Protein AF-A0A1Y3AZ55-F1 (afdb_monomer)

pLDDT: mean 80.85, std 16.46, range [39.12, 98.25]

Secondary structure (DSSP, 8-state):
---TTGGGT--------------EEEEEEEEEEEE-HHHHHHHHHHHHHHHH---TT--EEEEEHHHHHHHHHHHHHHHHHHHS-TTS----HHHHHHHHHHHHHHHHHHHHHHHHHHTT-TTEEEE-TT--EES---------TT-----HHHHHHHHHHHHHHHHHHHH-----HHHHHHHHHHTT-----TTPEEEEEEEEEE---HHHHHHHHHTT--EE-HHHHHHHHHHHHHTTS---

InterPro domains:
  IPR002716 PIN domain [PF13638] (34-226)
  IPR029060 PIN-like domain superfamily [SSF88723] (30-230)
  IPR052626 SWT1 Transcriptional Regulator [PTHR16161] (31-232)

Solvent-accessible surface area (backbone atoms only — not comparable to full-atom values): 14357 Å² total; per-residue (Å²): 134,86,65,84,74,62,78,81,75,64,87,67,89,78,85,82,79,85,77,83,68,60,54,75,42,78,45,75,56,69,42,38,42,34,49,44,54,66,47,50,72,76,38,43,72,69,55,49,52,50,43,72,47,86,52,97,83,56,44,24,43,27,40,34,50,66,41,56,51,51,32,51,50,39,24,54,54,22,54,54,61,71,69,55,64,89,86,79,64,95,65,58,66,69,58,54,52,50,41,43,54,47,8,55,52,27,46,54,49,49,54,54,49,52,54,45,36,75,67,64,44,88,23,48,34,25,29,34,51,79,26,50,78,34,75,58,77,88,72,88,74,80,86,65,80,91,54,78,88,61,54,74,65,50,41,50,48,35,19,52,53,34,32,57,52,48,52,60,69,70,62,69,65,70,77,45,67,65,58,52,53,48,55,38,49,75,72,65,59,79,86,83,53,99,59,49,43,78,42,79,36,40,53,32,41,32,45,82,53,66,66,60,47,53,52,33,54,76,67,78,40,48,70,39,40,56,73,59,47,51,56,55,56,53,49,63,59,59,78,66,58,74,88,126

Radius of gyration: 23.55 Å; Cα contacts (8 Å, |Δi|>4): 299; chains: 1; bounding box: 68×57×66 Å

Nearest PDB structures (foldseek):
  2dok-assembly3_A  TM=8.459E-01  e=1.381E-13  Homo sapiens
  2hwx-assembly1_A  TM=8.385E-01  e=2.520E-13  Homo sapiens
  2dok-assembly3_B-2  TM=8.745E-01  e=8.397E-13  Homo sapiens
  2hww-assembly2_B  TM=8.661E-01  e=1.628E-12  Homo sapiens
  2hww-assembly1_A  TM=8.361E-01  e=1.359E-12  Homo sapiens

Sequence (244 aa):
MFCQQDRKHGRYFRMTEHIHEPKRRFIIIPRYVIFDTNCFINDLSSIMKYVHSKQPSSFIVTVPLIVVQELQSMMARGERLNNITSEDIKIDEQQELKHKQLAKKSSEILDFLHKAFDSNMSNIRAITSKGSLLDRIDYKEESYNNLDPTNNDDLILYGCINLVEKDRHTNNEQIDDKWMHTLLKDAGEQHLTNQDEFIYRDVILITDDMNLRIKSLGYDVPVKKFKQFRKWANTLEHHRQPST

Organism: Euroglyphus maynei (NCBI:txid6958)

Mean predicted aligned error: 10.19 Å

Structure (mmCIF, N/CA/C/O backbone):
data_AF-A0A1Y3AZ55-F1
#
_entry.id   AF-A0A1Y3AZ55-F1
#
loop_
_atom_site.group_PDB
_atom_site.id
_atom_site.type_symbol
_atom_site.label_atom_id
_atom_site.label_alt_id
_atom_site.label_comp_id
_atom_site.label_asym_id
_atom_site.label_entity_id
_atom_site.label_seq_id
_atom_site.pdbx_PDB_ins_code
_atom_site.Cartn_x
_atom_site.Cartn_y
_atom_site.Cartn_z
_atom_site.occupancy
_atom_site.B_iso_or_equiv
_atom_site.auth_seq_id
_atom_site.auth_comp_id
_atom_site.auth_asym_id
_atom_site.auth_atom_id
_atom_site.pdbx_PDB_model_num
ATOM 1 N N . MET A 1 1 ? 31.288 37.198 -10.016 1.00 40.22 1 MET A N 1
ATOM 2 C CA . MET A 1 1 ? 31.395 37.648 -11.420 1.00 40.22 1 MET A CA 1
ATOM 3 C C . MET A 1 1 ? 32.767 37.190 -11.908 1.00 40.22 1 MET A C 1
ATOM 5 O O . MET A 1 1 ? 33.757 37.796 -11.531 1.00 40.22 1 MET A O 1
ATOM 9 N N . PHE A 1 2 ? 32.860 36.031 -12.570 1.00 43.84 2 PHE A N 1
ATOM 10 C CA . PHE A 1 2 ? 34.158 35.474 -12.984 1.00 43.84 2 PHE A CA 1
ATOM 11 C C . PHE A 1 2 ? 34.692 36.252 -14.194 1.00 43.84 2 PHE A C 1
ATOM 13 O O . PHE A 1 2 ? 34.003 36.367 -15.209 1.00 43.84 2 PHE A O 1
ATOM 20 N N . CYS A 1 3 ? 35.888 36.828 -14.049 1.00 46.09 3 CYS A N 1
ATOM 21 C CA . CYS A 1 3 ? 36.531 37.681 -15.043 1.00 46.09 3 CYS A CA 1
ATOM 22 C C . CYS A 1 3 ? 36.881 36.874 -16.305 1.00 46.09 3 CYS A C 1
ATOM 24 O O . CYS A 1 3 ? 37.411 35.767 -16.231 1.00 46.09 3 CYS A O 1
ATOM 26 N N . GLN A 1 4 ? 36.600 37.430 -17.486 1.00 53.34 4 GLN A N 1
ATOM 27 C CA . GLN A 1 4 ? 36.837 36.782 -18.785 1.00 53.34 4 GLN A CA 1
ATOM 28 C C . GLN A 1 4 ? 38.322 36.467 -19.073 1.00 53.34 4 GLN A C 1
ATOM 30 O O . GLN A 1 4 ? 38.610 35.740 -20.025 1.00 53.34 4 GLN A O 1
ATOM 35 N N . GLN A 1 5 ? 39.259 36.975 -18.266 1.00 45.84 5 GLN A N 1
ATOM 36 C CA . GLN A 1 5 ? 40.701 36.787 -18.457 1.00 45.84 5 GLN A CA 1
ATOM 37 C C . GLN A 1 5 ? 41.241 35.436 -17.956 1.00 45.84 5 GLN A C 1
ATOM 39 O O . GLN A 1 5 ? 42.233 34.963 -18.511 1.00 45.84 5 GLN A O 1
ATOM 44 N N . ASP A 1 6 ? 40.562 34.746 -17.032 1.00 49.66 6 ASP A N 1
ATOM 45 C CA . ASP A 1 6 ? 41.056 33.464 -16.490 1.00 49.66 6 ASP A CA 1
ATOM 46 C C . ASP A 1 6 ? 40.907 32.282 -17.464 1.00 49.66 6 ASP A C 1
ATOM 48 O O . ASP A 1 6 ? 41.553 31.247 -17.312 1.00 49.66 6 ASP A O 1
ATOM 52 N N . ARG A 1 7 ? 40.108 32.433 -18.530 1.00 53.25 7 ARG A N 1
ATOM 53 C CA . ARG A 1 7 ? 39.811 31.348 -19.484 1.00 53.25 7 ARG A CA 1
ATOM 54 C C . ARG A 1 7 ? 40.981 30.952 -20.390 1.00 53.25 7 ARG A C 1
ATOM 56 O O . ARG A 1 7 ? 40.913 29.891 -21.003 1.00 53.25 7 ARG A O 1
ATOM 63 N N . LYS A 1 8 ? 42.013 31.793 -20.540 1.00 51.34 8 LYS A N 1
ATOM 64 C CA . LYS A 1 8 ? 43.036 31.601 -21.590 1.00 51.34 8 LYS A CA 1
ATOM 65 C C . LYS A 1 8 ? 44.288 30.826 -21.162 1.00 51.34 8 LYS A C 1
ATOM 67 O O . LYS A 1 8 ? 44.992 30.353 -22.044 1.00 51.34 8 LYS A O 1
ATOM 72 N N . HIS A 1 9 ? 44.557 30.653 -19.864 1.00 52.59 9 HIS A N 1
ATOM 73 C CA . HIS A 1 9 ? 45.811 30.023 -19.400 1.00 52.59 9 HIS A CA 1
ATOM 74 C C . HIS A 1 9 ? 45.652 29.009 -18.254 1.00 52.59 9 HIS A C 1
ATOM 76 O O . HIS A 1 9 ? 46.643 28.454 -17.781 1.00 52.59 9 HIS A O 1
ATOM 82 N N . GLY A 1 10 ? 44.426 28.715 -17.816 1.00 47.09 10 GLY A N 1
ATOM 83 C CA . GLY A 1 10 ? 44.192 27.678 -16.815 1.00 47.09 10 GLY A CA 1
ATOM 84 C C . GLY A 1 10 ? 44.380 26.281 -17.405 1.00 47.09 10 GLY A C 1
ATOM 85 O O . GLY A 1 10 ? 43.578 25.837 -18.225 1.00 47.09 10 GLY A O 1
ATOM 86 N N . ARG A 1 11 ? 45.409 25.549 -16.959 1.00 56.47 11 ARG A N 1
ATOM 87 C CA . ARG A 1 11 ? 45.394 24.079 -16.998 1.00 56.47 11 ARG A CA 1
ATOM 88 C C . ARG A 1 11 ? 44.276 23.610 -16.070 1.00 56.47 11 ARG A C 1
ATOM 90 O O . ARG A 1 11 ? 44.500 23.361 -14.890 1.00 56.47 11 ARG A O 1
ATOM 97 N N . TYR A 1 12 ? 43.058 23.546 -16.587 1.00 61.88 12 TYR A N 1
ATOM 98 C CA . TYR A 1 12 ? 41.960 22.908 -15.881 1.00 61.88 12 TYR A CA 1
ATOM 99 C C . TYR A 1 12 ? 42.113 21.396 -16.013 1.00 61.88 12 TYR A C 1
ATOM 101 O O . TYR A 1 12 ? 42.322 20.879 -17.113 1.00 61.88 12 TYR A O 1
ATOM 109 N N . PHE A 1 13 ? 41.969 20.682 -14.901 1.00 57.59 13 PHE A N 1
ATOM 110 C CA . PHE A 1 13 ? 41.723 19.249 -14.940 1.00 57.59 13 PHE A CA 1
ATOM 111 C C . PHE A 1 13 ? 40.312 19.050 -15.497 1.00 57.59 13 PHE A C 1
ATOM 113 O O . PHE A 1 13 ? 39.318 19.304 -14.820 1.00 57.59 13 PHE A O 1
ATOM 120 N N . ARG A 1 14 ? 40.223 18.685 -16.777 1.00 55.53 14 ARG A N 1
ATOM 121 C CA . ARG A 1 14 ? 38.957 18.373 -17.437 1.00 55.53 14 ARG A CA 1
ATOM 122 C C . ARG A 1 14 ? 38.676 16.887 -17.244 1.00 55.53 14 ARG A C 1
ATOM 124 O O . ARG A 1 14 ? 39.350 16.061 -17.848 1.00 55.53 14 ARG A O 1
ATOM 131 N N . MET A 1 15 ? 37.679 16.558 -16.431 1.00 55.72 15 MET A N 1
ATOM 132 C CA . MET A 1 15 ? 37.110 15.214 -16.398 1.00 55.72 15 MET A CA 1
ATOM 133 C C . MET A 1 15 ? 35.973 15.175 -17.423 1.00 55.72 15 MET A C 1
ATOM 135 O O . MET A 1 15 ? 34.918 15.768 -17.221 1.00 55.72 15 MET A O 1
ATOM 139 N N . THR A 1 16 ? 36.236 14.588 -18.588 1.00 57.34 16 THR A N 1
ATOM 140 C CA . THR A 1 16 ? 35.203 14.244 -19.573 1.00 57.34 16 THR A CA 1
ATOM 141 C C . THR A 1 16 ? 34.835 12.789 -19.373 1.00 57.34 16 THR A C 1
ATOM 143 O O . THR A 1 16 ? 35.636 11.912 -19.684 1.00 57.34 16 THR A O 1
ATOM 146 N N . GLU A 1 17 ? 33.633 12.547 -18.866 1.00 52.25 17 GLU A N 1
ATOM 147 C CA . GLU A 1 17 ? 33.066 11.210 -18.761 1.00 52.25 17 GLU A CA 1
ATOM 148 C C . GLU A 1 17 ? 32.068 11.022 -19.906 1.00 52.25 17 GLU A C 1
ATOM 150 O O . GLU A 1 17 ? 31.071 11.737 -20.011 1.00 52.25 17 GLU A O 1
ATOM 155 N N . HIS A 1 18 ? 32.366 10.101 -20.819 1.00 51.06 18 HIS A N 1
ATOM 156 C CA . HIS A 1 18 ? 31.412 9.662 -21.833 1.00 51.06 18 HIS A CA 1
ATOM 157 C C . HIS A 1 18 ? 30.697 8.429 -21.295 1.00 51.06 18 HIS A C 1
ATOM 159 O O . HIS A 1 18 ? 31.009 7.307 -21.693 1.00 51.06 18 HIS A O 1
ATOM 165 N N . ILE A 1 19 ? 29.767 8.630 -20.363 1.00 56.34 19 ILE A N 1
ATOM 166 C CA . ILE A 1 19 ? 28.993 7.517 -19.822 1.00 56.34 19 ILE A CA 1
ATOM 167 C C . ILE A 1 19 ? 27.915 7.153 -20.849 1.00 56.34 19 ILE A C 1
ATOM 169 O O . ILE A 1 19 ? 26.898 7.832 -20.979 1.00 56.34 19 ILE A O 1
ATOM 173 N N . HIS A 1 20 ? 28.155 6.101 -21.634 1.00 58.47 20 HIS A N 1
ATOM 174 C CA . HIS A 1 20 ? 27.051 5.360 -22.244 1.00 58.47 20 HIS A CA 1
ATOM 175 C C . HIS A 1 20 ? 26.435 4.515 -21.130 1.00 58.47 20 HIS A C 1
ATOM 177 O O . HIS A 1 20 ? 26.808 3.359 -20.948 1.00 58.47 20 HIS A O 1
ATOM 183 N N . GLU A 1 21 ? 25.558 5.120 -20.327 1.00 58.75 21 GLU A N 1
ATOM 184 C CA . GLU A 1 21 ? 24.810 4.355 -19.332 1.00 58.75 21 GLU A CA 1
ATOM 185 C C . GLU A 1 21 ? 23.777 3.487 -20.053 1.00 58.75 21 GLU A C 1
ATOM 187 O O . GLU A 1 21 ? 23.010 4.013 -20.873 1.00 58.75 21 GLU A O 1
ATOM 192 N N . PRO A 1 22 ? 23.728 2.173 -19.771 1.00 63.09 22 PRO A N 1
ATOM 193 C CA . PRO A 1 22 ? 22.598 1.364 -20.192 1.00 63.09 22 PRO A CA 1
ATOM 194 C C . PRO A 1 22 ? 21.320 2.002 -19.641 1.00 63.09 22 PRO A C 1
ATOM 196 O O . PRO A 1 22 ? 21.228 2.340 -18.457 1.00 63.09 22 PRO A O 1
ATOM 199 N N . LYS A 1 23 ? 20.317 2.209 -20.499 1.00 72.88 23 LYS A N 1
ATOM 200 C CA . LYS A 1 23 ? 19.035 2.755 -20.049 1.00 72.88 23 LYS A CA 1
ATOM 201 C C . LYS A 1 23 ? 18.322 1.685 -19.232 1.00 72.88 23 LYS A C 1
ATOM 203 O O . LYS A 1 23 ? 17.787 0.733 -19.795 1.00 72.88 23 LYS A O 1
ATOM 208 N N . ARG A 1 24 ? 18.281 1.863 -17.911 1.00 77.44 24 ARG A N 1
ATOM 209 C CA . ARG A 1 24 ? 17.443 1.046 -17.027 1.00 77.44 24 ARG A CA 1
ATOM 210 C C . ARG A 1 24 ? 15.973 1.368 -17.252 1.00 77.44 24 ARG A C 1
ATOM 212 O O . ARG A 1 24 ? 15.548 2.518 -17.113 1.00 77.44 24 ARG A O 1
ATOM 219 N N . ARG A 1 25 ? 15.184 0.351 -17.590 1.00 78.12 25 ARG A N 1
ATOM 220 C CA . ARG A 1 25 ? 13.744 0.467 -17.844 1.00 78.12 25 ARG A CA 1
ATOM 221 C C . ARG A 1 25 ? 12.975 -0.428 -16.883 1.00 78.12 25 ARG A C 1
ATOM 223 O O . ARG A 1 25 ? 13.129 -1.645 -16.890 1.00 78.12 25 ARG A O 1
ATOM 230 N N . PHE A 1 26 ? 12.107 0.181 -16.080 1.00 81.19 26 PHE A N 1
ATOM 231 C CA . PHE A 1 26 ? 11.185 -0.559 -15.225 1.00 81.19 26 PHE A CA 1
ATOM 232 C C . PHE A 1 26 ? 9.993 -1.064 -16.017 1.00 81.19 26 PHE A C 1
ATOM 234 O O . PHE A 1 26 ? 9.283 -0.273 -16.640 1.00 81.19 26 PHE A O 1
ATOM 241 N N . ILE A 1 27 ? 9.726 -2.359 -15.900 1.00 84.00 27 ILE A N 1
ATOM 242 C CA . ILE A 1 27 ? 8.497 -2.974 -16.383 1.00 84.00 27 ILE A CA 1
ATOM 243 C C . ILE A 1 27 ? 7.677 -3.361 -15.172 1.00 84.00 27 ILE A C 1
ATOM 245 O O . ILE A 1 27 ? 8.003 -4.291 -14.439 1.00 84.00 27 ILE A O 1
ATOM 249 N N . ILE A 1 28 ? 6.644 -2.558 -14.941 1.00 86.38 28 ILE A N 1
ATOM 250 C CA . ILE A 1 28 ? 5.839 -2.611 -13.732 1.00 86.38 28 ILE A CA 1
ATOM 251 C C . ILE A 1 28 ? 4.524 -3.290 -14.087 1.00 86.38 28 ILE A C 1
ATOM 253 O O . ILE A 1 28 ? 3.707 -2.711 -14.806 1.00 86.38 28 ILE A O 1
ATOM 257 N N . ILE A 1 29 ? 4.311 -4.494 -13.564 1.00 86.25 29 ILE A N 1
ATOM 258 C CA . ILE A 1 29 ? 3.039 -5.215 -13.659 1.00 86.25 29 ILE A CA 1
ATOM 259 C C . ILE A 1 29 ? 2.535 -5.407 -12.234 1.00 86.25 29 ILE A C 1
ATOM 261 O O . ILE A 1 29 ? 2.809 -6.441 -11.635 1.00 86.25 29 ILE A O 1
ATOM 265 N N . PRO A 1 30 ? 1.850 -4.406 -11.650 1.00 89.31 30 PRO A N 1
ATOM 266 C CA . PRO A 1 30 ? 1.489 -4.457 -10.246 1.00 89.31 30 PRO A CA 1
ATOM 267 C C . PRO A 1 30 ? 0.669 -5.709 -9.942 1.00 89.31 30 PRO A C 1
ATOM 269 O O . PRO A 1 30 ? -0.372 -5.945 -10.551 1.00 89.31 30 PRO A O 1
ATOM 272 N N . ARG A 1 31 ? 1.142 -6.484 -8.977 1.00 90.25 31 ARG A N 1
ATOM 273 C CA . ARG A 1 31 ? 0.435 -7.568 -8.303 1.00 90.25 31 ARG A CA 1
ATOM 274 C C . ARG A 1 31 ? 0.240 -7.196 -6.843 1.00 90.25 31 ARG A C 1
ATOM 276 O O . ARG A 1 31 ? -0.884 -7.266 -6.360 1.00 90.25 31 ARG A O 1
ATOM 283 N N . TYR A 1 32 ? 1.295 -6.732 -6.177 1.00 94.94 32 TYR A N 1
ATOM 284 C CA . TYR A 1 32 ? 1.264 -6.275 -4.790 1.00 94.94 32 TYR A CA 1
ATOM 285 C C . TYR A 1 32 ? 1.301 -4.750 -4.739 1.00 94.94 32 TYR A C 1
ATOM 287 O O . TYR A 1 32 ? 2.248 -4.116 -5.208 1.00 94.94 32 TYR A O 1
ATOM 295 N N . VAL A 1 33 ? 0.255 -4.156 -4.166 1.00 96.62 33 VAL A N 1
ATOM 296 C CA . VAL A 1 33 ? 0.115 -2.702 -4.036 1.00 96.62 33 VAL A CA 1
ATOM 297 C C . VAL A 1 33 ? 0.201 -2.351 -2.561 1.00 96.62 33 VAL A C 1
ATOM 299 O O . VAL A 1 33 ? -0.729 -2.624 -1.800 1.00 96.62 33 VAL A O 1
ATOM 302 N N . ILE A 1 34 ? 1.340 -1.793 -2.162 1.00 98.19 34 ILE A N 1
ATOM 303 C CA . ILE A 1 34 ? 1.681 -1.526 -0.767 1.00 98.19 34 ILE A CA 1
ATOM 304 C C . ILE A 1 34 ? 1.249 -0.104 -0.435 1.00 98.19 34 ILE A C 1
ATOM 306 O O . ILE A 1 34 ? 1.616 0.827 -1.146 1.00 98.19 34 ILE A O 1
ATOM 310 N N . PHE A 1 35 ? 0.490 0.074 0.640 1.00 98.00 35 PHE A N 1
ATOM 311 C CA . PHE A 1 35 ? 0.011 1.386 1.080 1.00 98.00 35 PHE A CA 1
ATOM 312 C C . PHE A 1 35 ? 0.674 1.797 2.394 1.00 98.00 35 PHE A C 1
ATOM 314 O O . PHE A 1 35 ? 0.799 0.977 3.304 1.00 98.00 35 PHE A O 1
ATOM 321 N N . ASP A 1 36 ? 1.062 3.068 2.503 1.00 97.50 36 ASP A N 1
ATOM 322 C CA . ASP A 1 36 ? 1.478 3.660 3.778 1.00 97.50 36 ASP A CA 1
ATOM 323 C C . ASP A 1 36 ? 0.271 4.020 4.670 1.00 97.50 36 ASP A C 1
ATOM 325 O O . ASP A 1 36 ? -0.894 3.963 4.258 1.00 97.50 36 ASP A O 1
ATOM 329 N N . THR A 1 37 ? 0.544 4.426 5.910 1.00 96.94 37 THR A N 1
ATOM 330 C CA . THR A 1 37 ? -0.491 4.820 6.878 1.00 96.94 37 THR A CA 1
ATOM 331 C C . THR A 1 37 ? -1.326 5.990 6.382 1.00 96.94 37 THR A C 1
ATOM 333 O O . THR A 1 37 ? -2.554 5.979 6.493 1.00 96.94 37 THR A O 1
ATOM 336 N N . ASN A 1 38 ? -0.684 6.986 5.767 1.00 96.19 38 ASN A N 1
ATOM 337 C CA . ASN A 1 38 ? -1.365 8.172 5.261 1.00 96.19 38 ASN A CA 1
ATOM 338 C C . ASN A 1 38 ? -2.369 7.842 4.152 1.00 96.19 38 ASN A C 1
ATOM 340 O O . ASN A 1 38 ? -3.412 8.490 4.077 1.00 96.19 38 ASN A O 1
ATOM 344 N N . CYS A 1 39 ? -2.117 6.826 3.327 1.00 97.12 39 CYS A N 1
ATOM 345 C CA . CYS A 1 39 ? -3.070 6.365 2.323 1.00 97.12 39 CYS A CA 1
ATOM 346 C C . CYS A 1 39 ? -4.358 5.842 2.966 1.00 97.12 39 CYS A C 1
ATOM 348 O O . CYS A 1 39 ? -5.449 6.236 2.548 1.00 97.12 39 CYS A O 1
ATOM 350 N N . PHE A 1 40 ? -4.257 5.009 4.008 1.00 97.56 40 PHE A N 1
ATOM 351 C CA . PHE A 1 40 ? -5.437 4.522 4.732 1.00 97.56 40 PHE A CA 1
ATOM 352 C C . PHE A 1 40 ? -6.178 5.649 5.438 1.00 97.56 40 PHE A C 1
ATOM 354 O O . PHE A 1 40 ? -7.402 5.741 5.326 1.00 97.56 40 PHE A O 1
ATOM 361 N N . ILE A 1 41 ? -5.440 6.546 6.102 1.00 96.81 41 ILE A N 1
ATOM 362 C CA . ILE A 1 41 ? -6.022 7.743 6.703 1.00 96.81 41 ILE A CA 1
ATOM 363 C C . ILE A 1 41 ? -6.765 8.541 5.630 1.00 96.81 41 ILE A C 1
ATOM 365 O O . ILE A 1 41 ? -7.931 8.861 5.807 1.00 96.81 41 ILE A O 1
ATOM 369 N N . ASN A 1 42 ? -6.167 8.867 4.495 1.00 96.25 42 ASN A N 1
ATOM 370 C CA . ASN A 1 42 ? -6.798 9.794 3.556 1.00 96.25 42 ASN A CA 1
ATOM 371 C C . ASN A 1 42 ? -7.933 9.162 2.740 1.00 96.25 42 ASN A C 1
ATOM 373 O O . ASN A 1 42 ? -8.888 9.861 2.404 1.00 96.25 4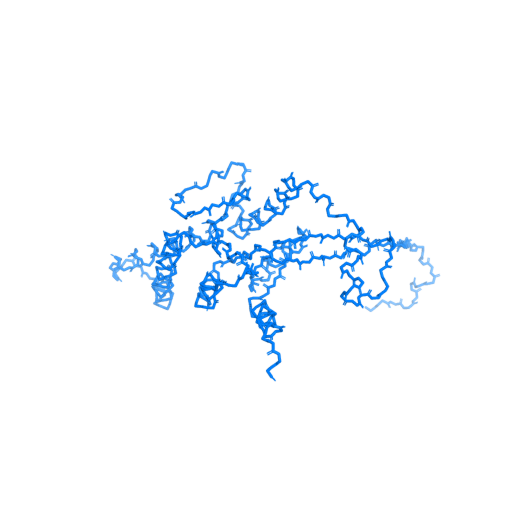2 ASN A O 1
ATOM 377 N N . ASP A 1 43 ? -7.864 7.860 2.453 1.00 95.25 43 ASP A N 1
ATOM 378 C CA . ASP A 1 43 ? -8.614 7.278 1.338 1.00 95.25 43 ASP A CA 1
ATOM 379 C C . ASP A 1 43 ? -9.093 5.823 1.552 1.00 95.25 43 ASP A C 1
ATOM 381 O O . ASP A 1 43 ? -9.315 5.091 0.580 1.00 95.25 43 ASP A O 1
ATOM 385 N N . LEU A 1 44 ? -9.338 5.401 2.802 1.00 95.62 44 LEU A N 1
ATOM 386 C CA . LEU A 1 44 ? -9.803 4.043 3.153 1.00 95.62 44 LEU A CA 1
ATOM 387 C C . LEU A 1 44 ? -10.886 3.487 2.213 1.00 95.62 44 LEU A C 1
ATOM 389 O O . LEU A 1 44 ? -10.739 2.393 1.676 1.00 95.62 44 LEU A O 1
ATOM 393 N N . SER A 1 45 ? -11.968 4.239 1.974 1.00 94.00 45 SER A N 1
ATOM 394 C CA . SER A 1 45 ? -13.085 3.777 1.131 1.00 94.00 45 SER A CA 1
ATOM 395 C C . SER A 1 45 ? -12.640 3.435 -0.293 1.00 94.00 45 SER A C 1
ATOM 397 O O . SER A 1 45 ? -13.090 2.446 -0.872 1.00 94.00 45 SER A O 1
ATOM 399 N N . SER A 1 46 ? -11.735 4.234 -0.861 1.00 92.56 46 SER A N 1
ATOM 400 C CA . SER A 1 46 ? -11.189 4.003 -2.196 1.00 92.56 46 SER A CA 1
ATOM 401 C C . SER A 1 46 ? -10.301 2.758 -2.225 1.00 92.56 46 SER A C 1
ATOM 403 O O . SER A 1 46 ? -10.382 1.992 -3.181 1.00 92.56 46 SER A O 1
ATOM 405 N N . ILE A 1 47 ? -9.491 2.537 -1.184 1.00 93.94 47 ILE A N 1
ATOM 406 C CA . ILE A 1 47 ? -8.624 1.355 -1.057 1.00 93.94 47 ILE A CA 1
ATOM 407 C C . ILE A 1 47 ? -9.471 0.085 -0.922 1.00 93.94 47 ILE A C 1
ATOM 409 O O . ILE A 1 47 ? -9.263 -0.886 -1.651 1.00 93.94 47 ILE A O 1
ATOM 413 N N . MET A 1 48 ? -10.492 0.111 -0.062 1.00 91.88 48 MET A N 1
ATOM 414 C CA . MET A 1 48 ? -11.351 -1.050 0.181 1.00 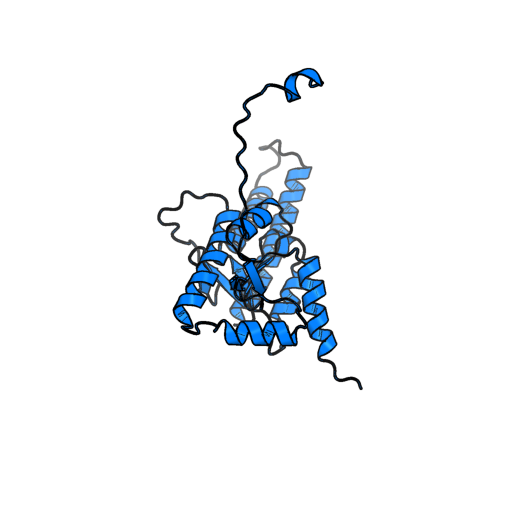91.88 48 MET A CA 1
ATOM 415 C C . MET A 1 48 ? -12.159 -1.472 -1.049 1.00 91.88 48 MET A C 1
ATOM 417 O O . MET A 1 48 ? -12.534 -2.637 -1.149 1.00 91.88 48 MET A O 1
ATOM 421 N N . LYS A 1 49 ? -12.406 -0.587 -2.022 1.00 90.50 49 LYS A N 1
ATOM 422 C CA . LYS A 1 49 ? -13.027 -0.992 -3.297 1.00 90.50 49 LYS A CA 1
ATOM 423 C C . LYS A 1 49 ? -12.176 -2.005 -4.060 1.00 90.50 49 LYS A C 1
ATOM 425 O O . LYS A 1 49 ? -12.738 -2.917 -4.656 1.00 90.50 49 LYS A O 1
ATOM 430 N N . TYR A 1 50 ? -10.849 -1.883 -4.005 1.00 87.94 50 TYR A N 1
ATOM 431 C CA . TYR A 1 50 ? -9.956 -2.851 -4.642 1.00 87.94 50 TYR A CA 1
ATOM 432 C C . TYR A 1 50 ? -9.974 -4.196 -3.917 1.00 87.94 50 TYR A C 1
ATOM 434 O O . TYR A 1 50 ? -10.034 -5.229 -4.575 1.00 87.94 50 TYR A O 1
ATOM 442 N N . VAL A 1 51 ? -10.026 -4.182 -2.580 1.00 86.44 51 VAL A N 1
ATOM 443 C CA . VAL A 1 51 ? -10.145 -5.404 -1.765 1.00 86.44 51 VAL A CA 1
ATOM 444 C C . VAL A 1 51 ? -11.415 -6.186 -2.119 1.00 86.44 51 VAL A C 1
ATOM 446 O O . VAL A 1 51 ? -11.365 -7.392 -2.337 1.00 86.44 51 VAL A O 1
ATOM 449 N N . HIS A 1 52 ? -12.555 -5.499 -2.232 1.00 86.06 52 HIS A N 1
ATOM 450 C CA . HIS A 1 52 ? -13.846 -6.134 -2.524 1.00 86.06 52 HIS A CA 1
ATOM 451 C C . HIS A 1 52 ? -14.077 -6.439 -4.012 1.00 86.06 52 HIS A C 1
ATOM 453 O O . HIS A 1 52 ? -15.093 -7.045 -4.367 1.00 86.06 52 HIS A O 1
ATOM 459 N N . SER A 1 53 ? -13.183 -6.000 -4.900 1.00 80.06 53 SER A N 1
ATOM 460 C CA . SER A 1 53 ? -13.325 -6.235 -6.334 1.00 80.06 53 SER A CA 1
ATOM 461 C C . SER A 1 53 ? -13.191 -7.725 -6.635 1.00 80.06 53 SER A C 1
ATOM 463 O O . SER A 1 53 ? -12.197 -8.343 -6.284 1.00 80.06 53 SER A O 1
ATOM 465 N N . LYS A 1 54 ? -14.175 -8.319 -7.318 1.00 67.69 54 LYS A N 1
ATOM 466 C CA . LYS A 1 54 ? -14.152 -9.741 -7.718 1.00 67.69 54 LYS A CA 1
ATOM 467 C C . LYS A 1 54 ? -13.422 -9.990 -9.044 1.00 67.69 54 LYS A C 1
ATOM 469 O O . LYS A 1 54 ? -13.586 -11.044 -9.653 1.00 67.69 54 LYS A O 1
ATOM 474 N N . GLN A 1 55 ? -12.686 -9.002 -9.544 1.00 64.56 55 GLN A N 1
ATOM 475 C CA . GLN A 1 55 ? -12.073 -9.076 -10.865 1.00 64.56 55 GLN A CA 1
ATOM 476 C C . GLN A 1 55 ? -10.844 -10.004 -10.846 1.00 64.56 55 GLN A C 1
ATOM 478 O O . GLN A 1 55 ? -9.983 -9.824 -9.994 1.00 64.56 55 GLN A O 1
ATOM 483 N N . PRO A 1 56 ? -10.696 -10.943 -11.799 1.00 50.31 56 PRO A N 1
ATOM 484 C CA . PRO A 1 56 ? -9.620 -11.945 -11.800 1.00 50.31 56 PRO A CA 1
ATOM 485 C C . PRO A 1 56 ? -8.203 -11.380 -12.014 1.00 50.31 56 PRO A C 1
ATOM 487 O O . PRO A 1 56 ? -7.230 -12.105 -11.858 1.00 50.31 56 PRO A O 1
ATOM 490 N N . SER A 1 57 ? -8.067 -10.092 -12.352 1.00 56.16 57 SER A N 1
ATOM 491 C CA . SER A 1 57 ? -6.780 -9.379 -12.405 1.00 56.16 57 SER A CA 1
ATOM 492 C C . SER A 1 57 ? -6.678 -8.293 -11.327 1.00 56.16 57 SER A C 1
ATOM 494 O O . SER A 1 57 ? -6.133 -7.214 -11.576 1.00 56.16 57 SER A O 1
ATOM 496 N N . SER A 1 58 ? -7.312 -8.511 -10.178 1.00 68.62 58 SER A N 1
ATOM 497 C CA . SER A 1 58 ? -7.248 -7.586 -9.056 1.00 68.62 58 SER A CA 1
ATOM 498 C C . SER A 1 58 ? -5.851 -7.581 -8.456 1.00 68.62 58 SER A C 1
ATOM 500 O O . SER A 1 58 ? -5.267 -8.626 -8.172 1.00 68.62 58 SER A O 1
ATOM 502 N N . PHE A 1 59 ? -5.342 -6.382 -8.220 1.00 87.12 59 PHE A N 1
ATOM 503 C CA . PHE A 1 59 ? -4.186 -6.184 -7.367 1.00 87.12 59 PHE A CA 1
ATOM 504 C C . PHE A 1 59 ? -4.465 -6.708 -5.953 1.00 87.12 59 PHE A C 1
ATOM 506 O O . PHE A 1 59 ? -5.592 -6.617 -5.462 1.00 87.12 59 PHE A O 1
ATOM 513 N N . ILE A 1 60 ? -3.427 -7.194 -5.283 1.00 92.94 60 ILE A N 1
ATOM 514 C CA . ILE A 1 60 ? -3.451 -7.551 -3.870 1.00 92.94 60 ILE A CA 1
ATOM 515 C C . ILE A 1 60 ? -3.115 -6.292 -3.075 1.00 92.94 60 ILE A C 1
ATOM 517 O O . ILE A 1 60 ? -1.979 -5.800 -3.097 1.00 92.94 60 ILE A O 1
ATOM 521 N N . VAL A 1 61 ? -4.112 -5.769 -2.360 1.00 95.44 61 VAL A N 1
ATOM 522 C CA . VAL A 1 61 ? -3.905 -4.690 -1.393 1.00 95.44 61 VAL A CA 1
ATOM 523 C C . VAL A 1 61 ? -3.021 -5.236 -0.284 1.00 95.44 61 VAL A C 1
ATOM 525 O O . VAL A 1 61 ? -3.394 -6.161 0.434 1.00 95.44 61 VAL A O 1
ATOM 528 N N . THR A 1 62 ? -1.819 -4.689 -0.180 1.00 97.31 62 THR A N 1
ATOM 529 C CA . THR A 1 62 ? -0.793 -5.195 0.724 1.00 97.31 62 THR A CA 1
ATOM 530 C C . THR A 1 62 ? -0.585 -4.193 1.854 1.00 97.31 62 THR A C 1
ATOM 532 O O . THR A 1 62 ? -0.255 -3.032 1.612 1.00 97.31 62 THR A O 1
ATOM 535 N N . VAL A 1 63 ? -0.819 -4.632 3.091 1.00 97.62 63 VAL A N 1
ATOM 536 C CA . VAL A 1 63 ? -0.774 -3.791 4.295 1.00 97.62 63 VAL A CA 1
ATOM 537 C C . VAL A 1 63 ? 0.503 -4.096 5.082 1.00 97.62 63 VAL A C 1
ATOM 539 O O . VAL A 1 63 ? 0.622 -5.199 5.620 1.00 97.62 63 VAL A O 1
ATOM 542 N N . PRO A 1 64 ? 1.475 -3.174 5.177 1.00 96.81 64 PRO A N 1
ATOM 543 C CA . PRO A 1 64 ? 2.625 -3.372 6.054 1.00 96.81 64 PRO A CA 1
ATOM 544 C C . PRO A 1 64 ? 2.182 -3.538 7.509 1.00 96.81 64 PRO A C 1
ATOM 546 O O . PRO A 1 64 ? 1.364 -2.757 7.993 1.00 96.81 64 PRO A O 1
ATOM 549 N N . LEU A 1 65 ? 2.734 -4.506 8.244 1.00 95.31 65 LEU A N 1
ATOM 550 C CA . LEU A 1 65 ? 2.389 -4.663 9.665 1.00 95.31 65 LEU A CA 1
ATOM 551 C C . LEU A 1 65 ? 2.754 -3.425 10.491 1.00 95.31 65 LEU A C 1
ATOM 553 O O . LEU A 1 65 ? 2.028 -3.082 11.420 1.00 95.31 65 LEU A O 1
ATOM 557 N N . ILE A 1 66 ? 3.814 -2.703 10.117 1.00 94.19 66 ILE A N 1
ATOM 558 C CA . ILE A 1 66 ? 4.161 -1.437 10.771 1.00 94.19 66 ILE A CA 1
ATOM 559 C C . ILE A 1 66 ? 3.044 -0.388 10.640 1.00 94.19 66 ILE A C 1
ATOM 561 O O . ILE A 1 66 ? 2.783 0.345 11.586 1.00 94.19 66 ILE A O 1
ATOM 565 N N . VAL A 1 67 ? 2.306 -0.374 9.523 1.00 96.31 67 VAL A N 1
ATOM 566 C CA . VAL A 1 67 ? 1.140 0.507 9.334 1.00 96.31 67 VAL A CA 1
ATOM 567 C C . VAL A 1 67 ? 0.015 0.126 10.301 1.00 96.31 67 VAL A C 1
ATOM 569 O O . VAL A 1 67 ? -0.611 0.997 10.903 1.00 96.31 67 VAL A O 1
ATOM 572 N N . VAL A 1 68 ? -0.215 -1.174 10.516 1.00 96.00 68 VAL A N 1
ATOM 573 C CA . VAL A 1 68 ? -1.187 -1.659 11.514 1.00 96.00 68 VAL A CA 1
ATOM 574 C C . VAL A 1 68 ? -0.782 -1.213 12.924 1.00 96.00 68 VAL A C 1
ATOM 576 O O . VAL A 1 68 ? -1.617 -0.700 13.670 1.00 96.00 68 VAL A O 1
ATOM 579 N N . GLN A 1 69 ? 0.503 -1.335 13.270 1.00 93.88 69 GLN A N 1
ATOM 580 C CA . GLN A 1 69 ? 1.045 -0.910 14.567 1.00 93.88 69 GLN A CA 1
ATOM 581 C C . GLN A 1 69 ? 0.944 0.611 14.775 1.00 93.88 69 GLN A C 1
ATOM 583 O O . GLN A 1 69 ? 0.605 1.066 15.873 1.00 93.88 69 GLN A O 1
ATOM 588 N N . GLU A 1 70 ? 1.181 1.416 13.735 1.00 94.62 70 GLU A N 1
ATOM 589 C CA . GLU A 1 70 ? 0.990 2.870 13.789 1.00 94.62 70 GLU A CA 1
ATOM 590 C C . GLU A 1 70 ? -0.473 3.240 14.054 1.00 94.62 70 GLU A C 1
ATOM 592 O O . GLU A 1 70 ? -0.748 4.055 14.937 1.00 94.62 70 GLU A O 1
ATOM 597 N N . LEU A 1 71 ? -1.419 2.606 13.355 1.00 96.00 71 LEU A N 1
ATOM 598 C CA . LEU A 1 71 ? -2.855 2.832 13.555 1.00 96.00 71 LEU A CA 1
ATOM 599 C C . LEU A 1 71 ? -3.300 2.442 14.974 1.00 96.00 71 LEU A C 1
ATOM 601 O O . LEU A 1 71 ? -4.028 3.196 15.625 1.00 96.00 71 LEU A O 1
ATOM 605 N N . GLN A 1 72 ? -2.820 1.308 15.493 1.00 94.75 72 GLN A N 1
ATOM 606 C CA . GLN A 1 72 ? -3.079 0.880 16.875 1.00 94.75 72 GLN A CA 1
ATOM 607 C C . GLN A 1 72 ? -2.517 1.888 17.886 1.00 94.75 72 GLN A C 1
ATOM 609 O O . GLN A 1 72 ? -3.192 2.253 18.851 1.00 94.75 72 GLN A O 1
ATOM 614 N N . SER A 1 73 ? -1.310 2.399 17.633 1.00 93.00 73 SER A N 1
ATOM 615 C CA . SER A 1 73 ? -0.670 3.416 18.475 1.00 93.00 73 SER A CA 1
ATOM 616 C C . SER A 1 73 ? -1.433 4.745 18.455 1.00 93.00 73 SER A C 1
ATOM 618 O O . SER A 1 73 ? -1.595 5.386 19.498 1.00 93.00 73 SER A O 1
ATOM 620 N N . MET A 1 74 ? -1.946 5.158 17.290 1.00 94.25 74 MET A N 1
ATOM 621 C CA . MET A 1 74 ? -2.790 6.349 17.142 1.00 94.25 74 MET A CA 1
ATOM 622 C C . MET A 1 74 ? -4.113 6.206 17.902 1.00 94.25 74 MET A C 1
ATOM 624 O O . MET A 1 74 ? -4.516 7.142 18.597 1.00 94.25 74 MET A O 1
ATOM 628 N N . MET A 1 75 ? -4.757 5.038 17.817 1.00 94.62 75 MET A N 1
ATOM 629 C CA . MET A 1 75 ? -5.976 4.719 18.565 1.00 94.62 75 MET A CA 1
ATOM 630 C C . MET A 1 75 ? -5.734 4.793 20.081 1.00 94.62 75 MET A C 1
ATOM 632 O O . MET A 1 75 ? -6.386 5.579 20.771 1.00 94.62 75 MET A O 1
ATOM 636 N N . ALA A 1 76 ? -4.723 4.075 20.582 1.00 91.62 76 ALA A N 1
ATOM 637 C CA . ALA A 1 76 ? -4.382 4.045 22.005 1.00 91.62 76 ALA A CA 1
ATOM 638 C C . ALA A 1 76 ? -4.000 5.432 22.555 1.00 91.62 76 ALA A C 1
ATOM 640 O O . ALA A 1 76 ? -4.322 5.774 23.696 1.00 91.62 76 ALA A O 1
ATOM 641 N N . ARG A 1 77 ? -3.331 6.270 21.749 1.00 89.94 77 ARG A N 1
ATOM 642 C CA . ARG A 1 77 ? -3.003 7.652 22.134 1.00 89.94 77 ARG A CA 1
ATOM 643 C C . ARG A 1 77 ? -4.259 8.495 22.361 1.00 89.94 77 ARG A C 1
ATOM 645 O O . ARG A 1 77 ? -4.284 9.268 23.316 1.00 89.94 77 ARG A O 1
ATOM 652 N N . GLY A 1 78 ? -5.282 8.359 21.517 1.00 88.25 78 GLY A N 1
ATOM 653 C CA . GLY A 1 78 ? -6.543 9.082 21.701 1.00 88.25 78 GLY A CA 1
ATOM 654 C C . GLY A 1 78 ? -7.338 8.607 22.912 1.00 88.25 78 GLY A C 1
ATOM 655 O O . GLY A 1 78 ? -7.894 9.436 23.626 1.00 88.25 78 GLY A O 1
ATOM 656 N N . GLU A 1 79 ? -7.337 7.303 23.198 1.00 87.38 79 GLU A N 1
ATOM 657 C CA . GLU A 1 79 ? -7.984 6.750 24.398 1.00 87.38 79 GLU A CA 1
ATOM 658 C C . GLU A 1 79 ? -7.357 7.287 25.686 1.00 87.38 79 GLU A C 1
ATOM 660 O O . GLU A 1 79 ? -8.069 7.731 26.585 1.00 87.38 79 GLU A O 1
ATOM 665 N N . ARG A 1 80 ? -6.020 7.339 25.756 1.00 87.44 80 ARG A N 1
ATOM 666 C CA . ARG A 1 80 ? -5.311 7.952 26.892 1.00 87.44 80 ARG A CA 1
ATOM 667 C C . ARG A 1 80 ? -5.716 9.411 27.090 1.00 87.44 80 ARG A C 1
ATOM 669 O O . ARG A 1 80 ? -5.910 9.840 28.219 1.00 87.44 80 ARG A O 1
ATOM 676 N N . LEU A 1 81 ? -5.889 10.147 25.994 1.00 84.62 81 LEU A N 1
ATOM 677 C CA . LEU A 1 81 ? -6.279 11.556 26.006 1.00 84.62 81 LEU A CA 1
ATOM 678 C C . LEU A 1 81 ? -7.740 11.782 26.425 1.00 84.62 81 LEU A C 1
ATOM 680 O O . LEU A 1 81 ? -8.080 12.867 26.879 1.00 84.62 81 LEU A O 1
ATOM 684 N N . ASN A 1 82 ? -8.604 10.773 26.292 1.00 79.81 82 ASN A N 1
ATOM 685 C CA . ASN A 1 82 ? -9.963 10.815 26.839 1.00 79.81 82 ASN A CA 1
ATOM 686 C C . ASN A 1 82 ? -9.989 10.586 28.359 1.00 79.81 82 ASN A C 1
ATOM 688 O O . ASN A 1 82 ? -10.923 11.035 29.015 1.00 79.81 82 ASN A O 1
ATOM 692 N N . ASN A 1 83 ? -8.978 9.901 28.903 1.00 79.44 83 ASN A N 1
ATOM 693 C CA . ASN A 1 83 ? -8.902 9.538 30.321 1.00 79.44 83 ASN A CA 1
ATOM 694 C C . ASN A 1 83 ? -8.147 10.565 31.181 1.00 79.44 83 ASN A C 1
ATOM 696 O O . ASN A 1 83 ? -8.209 10.489 32.406 1.00 79.44 83 ASN A O 1
ATOM 700 N N . ILE A 1 84 ? -7.417 11.499 30.566 1.00 76.06 84 ILE A N 1
ATOM 701 C CA . ILE A 1 84 ? -6.716 12.575 31.275 1.00 76.06 84 ILE A CA 1
ATOM 702 C C . ILE A 1 84 ? -7.726 13.675 31.617 1.00 76.06 84 ILE A C 1
ATOM 704 O O . ILE A 1 84 ? -8.362 14.249 30.732 1.00 76.06 84 ILE A O 1
ATOM 708 N N . THR A 1 85 ? -7.876 13.971 32.907 1.00 60.88 85 THR A N 1
ATOM 709 C CA . THR A 1 85 ? -8.658 15.106 33.407 1.00 60.88 85 THR A CA 1
ATOM 710 C C . THR A 1 85 ? -7.970 16.423 33.047 1.00 60.88 85 THR A C 1
ATOM 712 O O . THR A 1 85 ? -6.747 16.529 33.114 1.00 60.88 85 THR A O 1
ATOM 715 N N . SER A 1 86 ? -8.756 17.438 32.677 1.00 58.22 86 SER A N 1
ATOM 716 C CA . SER A 1 86 ? -8.321 18.730 32.110 1.00 58.22 86 SER A 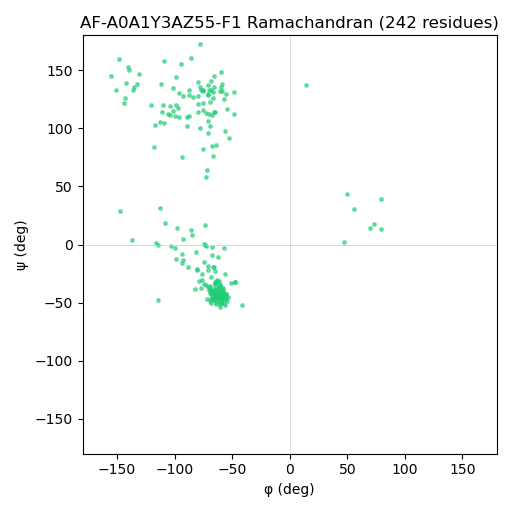CA 1
ATOM 717 C C . SER A 1 86 ? -7.338 19.558 32.959 1.00 58.22 86 SER A C 1
ATOM 719 O O . SER A 1 86 ? -6.907 20.618 32.517 1.00 58.22 86 SER A O 1
ATOM 721 N N . GLU A 1 87 ? -6.982 19.109 34.162 1.00 59.56 87 GLU A N 1
ATOM 722 C CA . GLU A 1 87 ? -6.108 19.827 35.095 1.00 59.56 87 GLU A CA 1
ATOM 723 C C . GLU A 1 87 ? -4.608 19.537 34.889 1.00 59.56 87 GLU A C 1
ATOM 725 O O . GLU A 1 87 ? -3.781 20.365 35.271 1.00 59.56 87 GLU A O 1
ATOM 730 N N . ASP A 1 88 ? -4.231 18.435 34.225 1.00 60.84 88 ASP A N 1
ATOM 731 C CA . ASP A 1 88 ? -2.839 17.951 34.267 1.00 60.84 88 ASP A CA 1
ATOM 732 C C . ASP A 1 88 ? -1.954 18.320 33.065 1.00 60.84 88 ASP A C 1
ATOM 734 O O . ASP A 1 88 ? -0.733 18.156 33.138 1.00 60.84 88 ASP A O 1
ATOM 738 N N . ILE A 1 89 ? -2.497 18.828 31.947 1.00 61.62 89 ILE A N 1
ATOM 739 C CA . ILE A 1 89 ? -1.661 19.103 30.766 1.00 61.62 89 ILE A CA 1
ATOM 740 C C . ILE A 1 89 ? -2.098 20.354 29.997 1.00 61.62 89 ILE A C 1
ATOM 742 O O . ILE A 1 89 ? -3.193 20.423 29.452 1.00 61.62 89 ILE A O 1
ATOM 746 N N . LYS A 1 90 ? -1.174 21.316 29.851 1.00 65.88 90 LYS A N 1
ATOM 747 C CA . LYS A 1 90 ? -1.262 22.421 28.878 1.00 65.88 90 LYS A CA 1
ATOM 748 C C . LYS A 1 90 ? -1.018 21.904 27.451 1.00 65.88 90 LYS A C 1
ATOM 750 O O . LYS A 1 90 ? -0.054 22.315 26.803 1.00 65.88 90 LYS A O 1
ATOM 755 N N . ILE A 1 91 ? -1.818 20.950 26.979 1.00 67.38 91 ILE A N 1
ATOM 756 C CA . ILE A 1 91 ? -1.819 20.596 25.554 1.00 67.38 91 ILE A CA 1
ATOM 757 C C . ILE A 1 91 ? -2.619 21.675 24.836 1.00 67.38 91 ILE A C 1
ATOM 759 O O . ILE A 1 91 ? -3.669 22.099 25.302 1.00 67.38 91 ILE A O 1
ATOM 763 N N . ASP A 1 92 ? -2.095 22.135 23.707 1.00 82.31 92 ASP A N 1
ATOM 764 C CA . ASP A 1 92 ? -2.840 22.967 22.770 1.00 82.31 92 ASP A CA 1
ATOM 765 C C . ASP A 1 92 ? -4.149 22.252 22.379 1.00 82.31 92 ASP A C 1
ATOM 767 O O . ASP A 1 92 ? -4.109 21.170 21.784 1.00 82.31 92 ASP A O 1
ATOM 771 N N . GLU A 1 93 ? -5.303 22.836 22.721 1.00 82.75 93 GLU A N 1
ATOM 772 C CA . GLU A 1 93 ? -6.641 22.261 22.492 1.00 82.75 93 GLU A CA 1
ATOM 773 C C . GLU A 1 93 ? -6.831 21.799 21.036 1.00 82.75 93 GLU A C 1
ATOM 775 O O . GLU A 1 93 ? -7.485 20.787 20.760 1.00 82.75 93 GLU A O 1
ATOM 780 N N . GLN A 1 94 ? -6.202 22.497 20.081 1.00 85.25 94 GLN A N 1
ATOM 781 C CA . GLN A 1 94 ? -6.244 22.131 18.665 1.00 85.25 94 GLN A CA 1
ATOM 782 C C . GLN A 1 94 ? -5.507 20.815 18.376 1.00 85.25 94 GLN A C 1
ATOM 784 O O . GLN A 1 94 ? -5.981 19.991 17.586 1.00 85.25 94 GLN A O 1
ATOM 789 N N . GLN A 1 95 ? -4.357 20.589 19.017 1.00 85.44 95 GLN A N 1
ATOM 790 C CA . GLN A 1 95 ? -3.610 19.334 18.896 1.00 85.44 95 GLN A CA 1
ATOM 791 C C . GLN A 1 95 ? -4.361 18.183 19.560 1.00 85.44 95 GLN A C 1
ATOM 793 O O . GLN A 1 95 ? -4.406 17.082 19.005 1.00 85.44 95 GLN A O 1
ATOM 798 N N . GLU A 1 96 ? -4.992 18.438 20.706 1.00 85.50 96 GLU A N 1
ATOM 799 C CA . GLU A 1 96 ? -5.807 17.447 21.405 1.00 85.50 96 GLU A CA 1
ATOM 800 C C . GLU A 1 96 ? -6.973 16.963 20.532 1.00 85.50 96 GLU A C 1
ATOM 802 O O . GLU A 1 96 ? -7.138 15.757 20.306 1.00 85.50 96 GLU A O 1
ATOM 807 N N . LEU A 1 97 ? -7.728 17.905 19.956 1.00 88.62 97 LEU A N 1
ATOM 808 C CA . LEU A 1 97 ? -8.839 17.602 19.057 1.00 88.62 97 LEU A CA 1
ATOM 809 C C . LEU A 1 97 ? -8.373 16.804 17.833 1.00 88.62 97 LEU A C 1
ATOM 811 O O . LEU A 1 97 ? -9.007 15.812 17.458 1.00 88.62 97 LEU A O 1
ATOM 815 N N . LYS A 1 98 ? -7.236 17.187 17.238 1.00 90.38 98 LYS A N 1
ATOM 816 C CA . LYS A 1 98 ? -6.643 16.470 16.101 1.00 90.38 98 LYS A CA 1
ATOM 817 C C . LYS A 1 98 ? -6.275 15.030 16.466 1.00 90.38 98 LYS A C 1
ATOM 819 O O . LYS A 1 98 ? -6.557 14.116 15.690 1.00 90.38 98 LYS A O 1
ATOM 824 N N . HIS A 1 99 ? -5.676 14.802 17.636 1.00 90.31 99 HIS A N 1
ATOM 825 C CA . HIS A 1 99 ? -5.337 13.454 18.099 1.00 90.31 99 HIS A CA 1
ATOM 826 C C . HIS A 1 99 ? -6.580 12.594 18.349 1.00 90.31 99 HIS A C 1
ATOM 828 O O . HIS A 1 99 ? -6.597 11.437 17.931 1.00 90.31 99 HIS A O 1
ATOM 834 N N . LYS A 1 100 ? -7.637 13.158 18.947 1.00 91.06 100 LYS A N 1
ATOM 835 C CA . LYS A 1 100 ? -8.915 12.453 19.155 1.00 91.06 100 LYS A CA 1
ATOM 836 C C . LYS A 1 100 ? -9.578 12.063 17.831 1.00 91.06 100 LYS A C 1
ATOM 838 O O . LYS A 1 100 ? -10.019 10.925 17.672 1.00 91.06 100 LYS A O 1
ATOM 843 N N . GLN A 1 101 ? -9.596 12.969 16.851 1.00 93.31 101 GLN A N 1
ATOM 844 C CA . GLN A 1 101 ? -10.112 12.680 15.507 1.00 93.31 101 GLN A CA 1
ATOM 845 C C . GLN A 1 101 ? -9.309 11.577 14.809 1.00 93.31 101 GLN A C 1
ATOM 847 O O . GLN A 1 101 ? -9.893 10.662 14.224 1.00 93.31 101 GLN A O 1
ATOM 852 N N . LEU A 1 102 ? -7.977 11.642 14.890 1.00 94.62 102 LEU A N 1
ATOM 853 C CA . LEU A 1 102 ? -7.100 10.640 14.291 1.00 94.62 102 LEU A CA 1
ATOM 854 C C . LEU A 1 102 ? -7.275 9.264 14.945 1.00 94.62 102 LEU A C 1
ATOM 856 O O . LEU A 1 102 ? -7.290 8.260 14.239 1.00 94.62 102 LEU A O 1
ATOM 860 N N . ALA A 1 103 ? -7.468 9.212 16.263 1.00 95.75 103 ALA A N 1
ATOM 861 C CA . ALA A 1 103 ? -7.713 7.970 16.987 1.00 95.75 103 ALA A CA 1
ATOM 862 C C . ALA A 1 103 ? -9.021 7.298 16.560 1.00 95.75 103 ALA A C 1
ATOM 864 O O . ALA A 1 103 ? -9.014 6.113 16.229 1.00 95.75 103 ALA A O 1
ATOM 865 N N . LYS A 1 104 ? -10.119 8.065 16.468 1.00 95.50 104 LYS A N 1
ATOM 866 C CA . LYS A 1 104 ? -11.401 7.556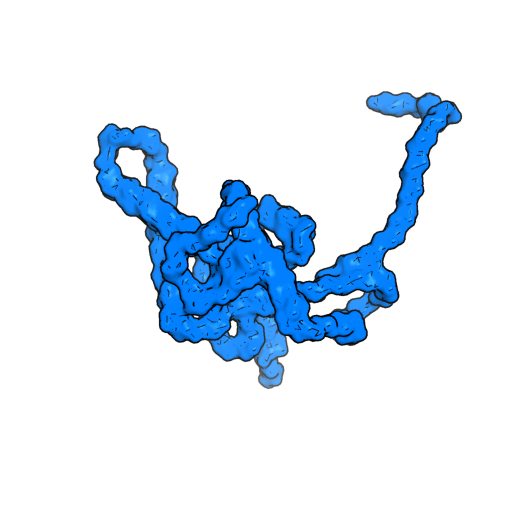 15.953 1.00 95.50 104 LYS A CA 1
ATOM 867 C C . LYS A 1 104 ? -11.242 6.978 14.547 1.00 95.50 104 LYS A C 1
ATOM 869 O O . LYS A 1 104 ? -11.683 5.870 14.270 1.00 95.50 104 LYS A O 1
ATOM 874 N N . LYS A 1 105 ? -10.557 7.714 13.673 1.00 96.69 105 LYS A N 1
ATOM 875 C CA . LYS A 1 105 ? -10.315 7.289 12.294 1.00 96.69 105 LYS A CA 1
ATOM 876 C C . LYS A 1 105 ? -9.445 6.034 12.207 1.00 96.69 105 LYS A C 1
ATOM 878 O O . LYS A 1 105 ? -9.708 5.164 11.387 1.00 96.69 105 LYS A O 1
ATOM 883 N N . SER A 1 106 ? -8.433 5.933 13.064 1.00 97.38 106 SER A N 1
ATOM 884 C CA . SER A 1 106 ? -7.556 4.760 13.139 1.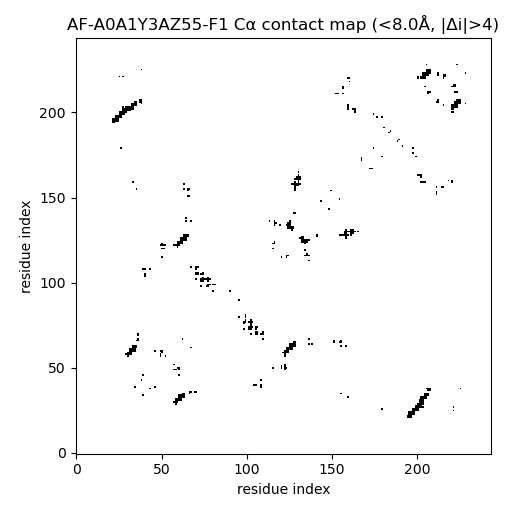00 97.38 106 SER A CA 1
ATOM 885 C C . SER A 1 106 ? -8.317 3.526 13.620 1.00 97.38 106 SER A C 1
ATOM 887 O O . SER A 1 106 ? -8.146 2.458 13.043 1.00 97.38 106 SER A O 1
ATOM 889 N N . SER A 1 107 ? -9.211 3.686 14.602 1.00 96.94 107 SER A N 1
ATOM 890 C CA . SER A 1 107 ? -10.124 2.626 15.049 1.00 96.94 107 SER A CA 1
ATOM 891 C C . SER A 1 107 ? -11.030 2.143 13.911 1.00 96.94 107 SER A C 1
ATOM 893 O O . SER A 1 107 ? -11.077 0.946 13.645 1.00 96.94 107 SER A O 1
ATOM 895 N N . GLU A 1 108 ? -11.660 3.059 13.166 1.00 97.00 108 GLU A N 1
ATOM 896 C CA . GLU A 1 108 ? -12.490 2.696 12.008 1.00 97.00 108 GLU A CA 1
ATOM 897 C C . GLU A 1 108 ? -11.686 1.917 10.952 1.00 97.00 108 GLU A C 1
ATOM 899 O O . GLU A 1 108 ? -12.149 0.896 10.445 1.00 97.00 108 GLU A O 1
ATOM 904 N N . ILE A 1 109 ? -10.466 2.362 10.633 1.00 97.94 109 ILE A N 1
ATOM 905 C CA . ILE A 1 109 ? -9.587 1.672 9.676 1.00 97.94 109 ILE A CA 1
ATOM 906 C C . ILE A 1 109 ? -9.248 0.261 10.160 1.00 97.94 109 ILE A C 1
ATOM 908 O O . ILE A 1 109 ? -9.370 -0.683 9.380 1.00 97.94 109 ILE A O 1
ATOM 912 N N . LEU A 1 110 ? -8.839 0.110 11.423 1.00 97.19 110 LEU A N 1
ATOM 913 C CA . LEU A 1 110 ? -8.498 -1.192 11.999 1.00 97.19 110 LEU A CA 1
ATOM 914 C C . LEU A 1 110 ? -9.686 -2.154 11.931 1.00 97.19 110 LEU A C 1
ATOM 916 O O . LEU A 1 110 ? -9.513 -3.282 11.474 1.00 97.19 110 LEU A O 1
ATOM 920 N N . ASP A 1 111 ? -10.894 -1.701 12.272 1.00 96.12 111 ASP A N 1
ATOM 921 C CA . ASP A 1 111 ? -12.111 -2.514 12.172 1.00 96.12 111 ASP A CA 1
ATOM 922 C C . ASP A 1 111 ? -12.365 -3.010 10.741 1.00 96.12 111 ASP A C 1
ATOM 924 O O . ASP A 1 111 ? -12.744 -4.166 10.531 1.00 96.12 111 ASP A O 1
ATOM 928 N N . PHE A 1 112 ? -12.175 -2.144 9.739 1.00 95.12 112 PHE A N 1
ATOM 929 C CA . PHE A 1 112 ? -12.309 -2.533 8.333 1.00 95.12 112 PHE A CA 1
ATOM 930 C C . PHE A 1 112 ? -11.244 -3.545 7.911 1.00 95.12 112 PHE A C 1
ATOM 932 O O . PHE A 1 112 ? -11.572 -4.504 7.207 1.00 95.12 112 PHE A O 1
ATOM 939 N N . LEU A 1 113 ? -9.993 -3.347 8.335 1.00 95.62 113 LEU A N 1
ATOM 940 C CA . LEU A 1 113 ? -8.902 -4.268 8.034 1.00 95.62 113 LEU A CA 1
ATOM 941 C C . LEU A 1 113 ? -9.153 -5.637 8.675 1.00 95.62 113 LEU A C 1
ATOM 943 O O . LEU A 1 113 ? -9.151 -6.632 7.953 1.00 95.62 113 LEU A O 1
ATOM 947 N N . HIS A 1 114 ? -9.460 -5.701 9.974 1.00 95.31 114 HIS A N 1
ATOM 948 C CA . HIS A 1 114 ? -9.760 -6.962 10.662 1.00 95.31 114 HIS A CA 1
ATOM 949 C C . HIS A 1 114 ? -10.889 -7.728 9.963 1.00 95.31 114 HIS A C 1
ATOM 951 O O . HIS A 1 114 ? -10.696 -8.878 9.582 1.00 95.31 114 HIS A O 1
ATOM 957 N N . LYS A 1 115 ? -12.011 -7.066 9.643 1.00 93.75 115 LYS A N 1
ATOM 958 C CA . LYS A 1 115 ? -13.118 -7.698 8.899 1.00 93.75 115 LYS A CA 1
ATOM 959 C C . LYS A 1 115 ? -12.690 -8.253 7.538 1.00 93.75 115 LYS A C 1
ATOM 961 O O . LYS A 1 115 ? -13.165 -9.318 7.137 1.00 93.75 115 LYS A O 1
ATOM 966 N N . ALA A 1 116 ? -11.831 -7.537 6.812 1.00 92.44 116 ALA A N 1
ATOM 967 C CA . ALA A 1 116 ? -11.349 -7.970 5.502 1.00 92.44 116 ALA A CA 1
ATOM 968 C C . ALA A 1 116 ? -10.432 -9.201 5.597 1.00 92.44 116 ALA A C 1
ATOM 970 O O . ALA A 1 116 ? -10.588 -10.136 4.807 1.00 92.44 116 ALA A O 1
ATOM 971 N N . PHE A 1 117 ? -9.526 -9.224 6.579 1.00 93.62 117 PHE A N 1
ATOM 972 C CA . PHE A 1 117 ? -8.648 -10.367 6.847 1.00 93.62 117 PHE A CA 1
ATOM 973 C C . PHE A 1 117 ? -9.423 -11.578 7.395 1.00 93.62 117 PHE A C 1
ATOM 975 O O . PHE A 1 117 ? -9.220 -12.693 6.918 1.00 93.62 117 PHE A O 1
ATOM 982 N N . ASP A 1 118 ? -10.378 -11.372 8.304 1.00 92.81 118 ASP A N 1
ATOM 983 C CA . ASP A 1 118 ? -11.218 -12.439 8.873 1.00 92.81 118 ASP A CA 1
ATOM 984 C C . ASP A 1 118 ? -12.115 -13.107 7.826 1.00 92.81 118 ASP A C 1
ATOM 986 O O . ASP A 1 118 ? -12.371 -14.310 7.881 1.00 92.81 118 ASP A O 1
ATOM 990 N N . SER A 1 119 ? -12.553 -12.338 6.826 1.00 88.81 119 SER A N 1
ATOM 991 C CA . SER A 1 119 ? -13.319 -12.853 5.684 1.00 88.81 119 SER A CA 1
ATOM 992 C C . SER A 1 119 ? -12.461 -13.646 4.686 1.00 88.81 119 SER A C 1
ATOM 994 O O . SER A 1 119 ? -12.988 -14.119 3.679 1.00 88.81 119 SER A O 1
ATOM 996 N N . ASN A 1 120 ? -11.151 -13.774 4.938 1.00 80.38 120 ASN A N 1
ATOM 997 C CA . ASN A 1 120 ? -10.166 -14.458 4.099 1.00 80.38 120 ASN A CA 1
ATOM 998 C C . ASN A 1 120 ? -10.227 -14.035 2.620 1.00 80.38 120 ASN A C 1
ATOM 1000 O O . ASN A 1 120 ? -10.207 -14.863 1.705 1.00 80.38 120 ASN A O 1
ATOM 1004 N N . MET A 1 121 ? -10.356 -12.727 2.377 1.00 81.50 121 MET A N 1
ATOM 1005 C CA . MET A 1 121 ? -10.401 -12.191 1.018 1.00 81.50 121 MET A CA 1
ATOM 1006 C C . MET A 1 121 ? -9.047 -12.396 0.325 1.00 81.50 121 MET A C 1
ATOM 1008 O O . MET A 1 121 ? -8.005 -12.026 0.858 1.00 81.50 121 MET A O 1
ATOM 1012 N N . SER A 1 122 ? -9.047 -12.930 -0.901 1.00 84.88 122 SER A N 1
ATOM 1013 C CA . SER A 1 122 ? -7.814 -13.190 -1.667 1.00 84.88 122 SER A CA 1
ATOM 1014 C C . SER A 1 122 ? -7.048 -11.923 -2.062 1.00 84.88 122 SER A C 1
ATOM 1016 O O . SER A 1 122 ? -5.867 -11.988 -2.388 1.00 84.88 122 SER A O 1
ATOM 1018 N N . ASN A 1 123 ? -7.723 -10.772 -2.044 1.00 90.88 123 ASN A N 1
ATOM 1019 C CA . ASN A 1 123 ? -7.214 -9.502 -2.565 1.00 90.88 123 ASN A CA 1
ATOM 1020 C C . ASN A 1 123 ? -6.640 -8.594 -1.477 1.00 90.88 123 ASN A C 1
ATOM 1022 O O . ASN A 1 123 ? -6.424 -7.403 -1.713 1.00 90.88 123 ASN A O 1
ATOM 1026 N N . ILE A 1 124 ? -6.399 -9.147 -0.288 1.00 94.38 124 ILE A N 1
ATOM 1027 C CA . ILE A 1 124 ? -5.702 -8.466 0.792 1.00 94.38 124 ILE A CA 1
ATOM 1028 C C . ILE A 1 124 ? -4.672 -9.399 1.426 1.00 94.38 124 ILE A C 1
ATOM 1030 O O . ILE A 1 124 ? -4.931 -10.580 1.666 1.00 94.38 124 ILE A O 1
ATOM 1034 N N . ARG A 1 125 ? -3.482 -8.862 1.675 1.00 95.69 125 ARG A N 1
ATOM 1035 C CA . ARG A 1 125 ? -2.402 -9.531 2.402 1.00 95.69 125 ARG A CA 1
ATOM 1036 C C . ARG A 1 125 ? -1.732 -8.532 3.325 1.00 95.69 125 ARG A C 1
ATOM 1038 O O . ARG A 1 125 ? -1.690 -7.339 3.034 1.00 95.69 125 ARG A O 1
ATOM 1045 N N . ALA A 1 126 ? -1.200 -9.013 4.434 1.00 96.75 126 ALA A N 1
ATOM 1046 C CA . ALA A 1 126 ? -0.278 -8.242 5.246 1.00 96.75 126 ALA A CA 1
ATOM 1047 C C . ALA A 1 126 ? 1.157 -8.577 4.841 1.00 96.75 126 ALA A C 1
ATOM 1049 O O . ALA A 1 126 ? 1.413 -9.648 4.287 1.00 96.75 126 ALA A O 1
ATOM 1050 N N . ILE A 1 127 ? 2.087 -7.661 5.089 1.00 95.88 127 ILE A N 1
ATOM 1051 C CA . ILE A 1 127 ? 3.502 -7.879 4.805 1.00 95.88 127 ILE A CA 1
ATOM 1052 C C . ILE A 1 127 ? 4.373 -7.478 5.982 1.00 95.88 127 ILE A C 1
ATOM 1054 O O . ILE A 1 127 ? 4.157 -6.432 6.598 1.00 95.88 127 ILE A O 1
ATOM 1058 N N . THR A 1 128 ? 5.380 -8.305 6.255 1.00 94.50 128 THR A N 1
ATOM 1059 C CA . THR A 1 128 ? 6.407 -7.980 7.238 1.00 94.50 128 THR A CA 1
ATOM 1060 C C . THR A 1 128 ? 7.542 -7.149 6.665 1.00 94.50 128 THR A C 1
ATOM 1062 O O . THR A 1 128 ? 7.801 -7.188 5.461 1.00 94.50 128 THR A O 1
ATOM 1065 N N . SER A 1 129 ? 8.311 -6.475 7.523 1.00 92.06 129 SER A N 1
ATOM 1066 C CA . SER A 1 129 ? 9.549 -5.787 7.108 1.00 92.06 129 SER A CA 1
ATOM 1067 C C . SER A 1 129 ? 10.548 -6.723 6.410 1.00 92.06 129 SER A C 1
ATOM 1069 O O . SER A 1 129 ? 11.314 -6.291 5.556 1.00 92.06 129 SER A O 1
ATOM 1071 N N . LYS A 1 130 ? 10.496 -8.033 6.697 1.00 91.50 130 LYS A N 1
ATOM 1072 C CA . LYS A 1 130 ? 11.303 -9.092 6.052 1.00 91.50 130 LYS A CA 1
ATOM 1073 C C . LYS A 1 130 ? 10.698 -9.612 4.740 1.00 91.50 130 LYS A C 1
ATOM 1075 O O . LYS A 1 130 ? 11.139 -10.643 4.231 1.00 91.50 130 LYS A O 1
ATOM 1080 N N . GLY A 1 131 ? 9.643 -8.986 4.223 1.00 92.12 131 GLY A N 1
ATOM 1081 C CA . GLY A 1 131 ? 8.990 -9.366 2.968 1.00 92.12 131 GLY A CA 1
ATOM 1082 C C . GLY A 1 131 ? 8.149 -10.644 3.040 1.00 92.12 131 GLY A C 1
ATOM 1083 O O . GLY A 1 131 ? 7.903 -11.272 2.015 1.00 92.12 131 GLY A O 1
ATOM 1084 N N . SER A 1 132 ? 7.768 -11.115 4.232 1.00 92.56 132 SER A N 1
ATOM 1085 C CA . SER A 1 132 ? 6.873 -12.277 4.350 1.00 92.56 132 SER A CA 1
ATOM 1086 C C . SER A 1 132 ? 5.420 -11.834 4.225 1.00 92.56 132 SER A C 1
ATOM 1088 O O . SER A 1 132 ? 4.991 -10.953 4.967 1.00 92.56 132 SER A O 1
ATOM 1090 N N . LEU A 1 133 ? 4.671 -12.464 3.318 1.00 94.31 133 LEU A N 1
ATOM 1091 C CA . LEU A 1 133 ? 3.233 -12.248 3.178 1.00 94.31 133 LEU A CA 1
ATOM 1092 C C . LEU A 1 133 ? 2.465 -13.042 4.233 1.00 94.31 133 LEU A C 1
ATOM 1094 O O . LEU A 1 133 ? 2.804 -14.188 4.529 1.00 94.31 133 LEU A O 1
ATOM 1098 N N . LEU A 1 134 ? 1.427 -12.422 4.781 1.00 93.94 134 LEU A N 1
ATOM 1099 C CA . LEU A 1 134 ? 0.591 -12.972 5.836 1.00 93.94 134 LEU A CA 1
ATOM 1100 C C . LEU A 1 134 ? -0.887 -12.835 5.470 1.00 93.94 134 LEU A C 1
ATOM 1102 O O . LEU A 1 134 ? -1.320 -11.838 4.887 1.00 93.94 134 LEU A O 1
ATOM 1106 N N . ASP A 1 135 ? -1.670 -13.815 5.906 1.00 93.38 135 ASP A N 1
ATOM 1107 C CA . ASP A 1 135 ? -3.123 -13.858 5.704 1.00 93.38 135 ASP A CA 1
ATOM 1108 C C . ASP A 1 135 ? -3.885 -13.231 6.884 1.00 93.38 135 ASP A C 1
ATOM 1110 O O . ASP A 1 135 ? -5.109 -13.295 6.936 1.00 93.38 135 ASP A O 1
ATOM 1114 N N . ARG A 1 136 ? -3.167 -12.654 7.860 1.00 92.31 136 ARG A N 1
ATOM 1115 C CA . ARG A 1 136 ? -3.703 -12.056 9.093 1.00 92.31 136 ARG A CA 1
ATOM 1116 C C . ARG A 1 136 ? -2.840 -10.890 9.574 1.00 92.31 136 ARG A C 1
ATOM 1118 O O . ARG A 1 136 ? -1.656 -10.825 9.248 1.00 92.31 136 ARG A O 1
ATOM 1125 N N . ILE A 1 137 ? -3.432 -10.027 10.402 1.00 92.19 137 ILE A N 1
ATOM 1126 C CA . ILE A 1 137 ? -2.796 -8.827 10.980 1.00 92.19 137 ILE A CA 1
ATOM 1127 C C . ILE A 1 137 ? -2.665 -8.844 12.510 1.00 92.19 137 ILE A C 1
ATOM 1129 O O . ILE A 1 137 ? -2.118 -7.904 13.074 1.00 92.19 137 ILE A O 1
ATOM 1133 N N . ASP A 1 138 ? -3.089 -9.908 13.198 1.00 84.00 138 ASP A N 1
ATOM 1134 C CA . ASP A 1 138 ? -3.075 -9.992 14.675 1.00 84.00 138 ASP A CA 1
ATOM 1135 C C . ASP A 1 138 ? -1.671 -10.195 15.283 1.00 84.00 138 ASP A C 1
ATOM 1137 O O . ASP A 1 138 ? -1.513 -10.623 16.431 1.00 84.00 138 ASP A O 1
ATOM 1141 N N . TYR A 1 139 ? -0.623 -9.930 14.504 1.00 74.25 139 TYR A N 1
ATOM 1142 C CA . TYR A 1 139 ? 0.757 -10.152 14.899 1.00 74.25 139 TYR A CA 1
ATOM 1143 C C . TYR A 1 139 ? 1.233 -9.004 15.793 1.00 74.25 139 TYR A C 1
ATOM 1145 O O . TYR A 1 139 ? 1.334 -7.861 15.354 1.00 74.25 139 TYR A O 1
ATOM 1153 N N . LYS A 1 140 ? 1.509 -9.309 17.065 1.00 64.25 140 LYS A N 1
ATOM 1154 C CA . LYS A 1 140 ? 1.784 -8.281 18.079 1.00 64.25 140 LYS A CA 1
ATOM 1155 C C . LYS A 1 140 ? 3.145 -7.607 17.917 1.00 64.25 140 LYS A C 1
ATOM 1157 O O . LYS A 1 140 ? 3.240 -6.417 18.178 1.00 64.25 140 LYS A O 1
ATOM 1162 N N . GLU A 1 141 ? 4.174 -8.326 17.471 1.00 63.94 141 GLU A N 1
ATOM 1163 C CA . GLU A 1 141 ? 5.528 -7.776 17.336 1.00 63.94 141 GLU A CA 1
ATOM 1164 C C . GLU A 1 141 ? 6.298 -8.470 16.209 1.00 63.94 141 GLU A C 1
ATOM 1166 O O . GLU A 1 141 ? 6.344 -9.699 16.136 1.00 63.94 141 GLU A O 1
ATOM 1171 N N . GLU A 1 142 ? 6.944 -7.691 15.344 1.00 66.12 142 GLU A N 1
ATOM 1172 C CA . GLU A 1 142 ? 7.992 -8.211 14.469 1.00 66.12 142 GLU A CA 1
ATOM 1173 C C . GLU A 1 142 ? 9.332 -8.153 15.201 1.00 66.12 142 GLU A C 1
ATOM 1175 O O . GLU A 1 142 ? 9.722 -7.106 15.708 1.00 66.12 142 GLU A O 1
ATOM 1180 N N . SER A 1 143 ? 10.078 -9.262 15.241 1.00 60.34 143 SER A N 1
ATOM 1181 C CA . SER A 1 143 ? 11.452 -9.234 15.750 1.00 60.34 143 SER A CA 1
ATOM 1182 C C . SER A 1 143 ? 12.355 -8.495 14.756 1.00 60.34 143 SER A C 1
ATOM 1184 O O . SER A 1 143 ? 12.847 -9.092 13.782 1.00 60.34 143 SER A O 1
ATOM 1186 N N . TYR A 1 144 ? 12.566 -7.202 15.013 1.00 63.66 144 TYR A N 1
ATOM 1187 C CA . TYR A 1 144 ? 13.527 -6.327 14.336 1.00 63.66 144 TYR A CA 1
ATOM 1188 C C . TYR A 1 144 ? 14.961 -6.702 14.750 1.00 63.66 144 TYR A C 1
ATOM 1190 O O . TYR A 1 144 ? 15.661 -5.958 15.429 1.00 63.66 144 TYR A O 1
ATOM 1198 N N . ASN A 1 145 ? 15.400 -7.916 14.412 1.00 49.16 145 ASN A N 1
ATOM 1199 C CA . ASN A 1 145 ? 16.754 -8.363 14.735 1.00 49.16 145 ASN A CA 1
ATOM 1200 C C . ASN A 1 145 ? 17.760 -7.512 13.941 1.00 49.16 145 ASN A C 1
ATOM 1202 O O . ASN A 1 145 ? 17.818 -7.629 12.718 1.00 49.16 145 ASN A O 1
ATOM 1206 N N . ASN A 1 146 ? 18.565 -6.712 14.646 1.00 50.88 146 ASN A N 1
ATOM 1207 C CA . ASN A 1 146 ? 19.723 -5.957 14.138 1.00 50.88 146 ASN A CA 1
ATOM 1208 C C . ASN A 1 146 ? 19.440 -4.765 13.207 1.00 50.88 146 ASN A C 1
ATOM 1210 O O . ASN A 1 146 ? 20.368 -4.253 12.586 1.00 50.88 146 ASN A O 1
ATOM 1214 N N . LEU A 1 147 ? 18.196 -4.298 13.126 1.00 53.69 147 LEU A N 1
ATOM 1215 C CA . LEU A 1 147 ? 17.889 -2.986 12.564 1.00 53.69 147 LEU A CA 1
ATOM 1216 C C . LEU A 1 147 ? 17.689 -2.047 13.749 1.00 53.69 147 LEU A C 1
ATOM 1218 O O . LEU A 1 147 ? 16.705 -2.191 14.475 1.00 53.69 147 LEU A O 1
ATOM 1222 N N . ASP A 1 148 ? 18.608 -1.099 13.959 1.00 54.62 148 ASP A N 1
ATOM 1223 C CA . ASP A 1 148 ? 18.247 0.106 14.712 1.00 54.62 148 ASP A CA 1
ATOM 1224 C C . ASP A 1 148 ? 16.927 0.605 14.106 1.00 54.62 148 ASP A C 1
ATOM 1226 O O . ASP A 1 148 ? 16.849 0.635 12.869 1.00 54.62 148 ASP A O 1
ATOM 1230 N N . PRO A 1 149 ? 15.881 0.918 14.900 1.00 54.09 149 PRO A N 1
ATOM 1231 C CA . PRO A 1 149 ? 14.583 1.347 14.387 1.00 54.09 149 PRO A CA 1
ATOM 1232 C C . PRO A 1 149 ? 14.729 2.717 13.715 1.00 54.09 149 PRO A C 1
ATOM 1234 O O . PRO A 1 149 ? 14.406 3.777 14.247 1.00 54.09 149 PRO A O 1
ATOM 1237 N N . THR A 1 150 ? 15.287 2.670 12.517 1.00 64.75 150 THR A N 1
ATOM 1238 C CA . THR A 1 150 ? 15.268 3.681 11.488 1.00 64.75 150 THR A CA 1
ATOM 1239 C C . THR A 1 150 ? 13.813 3.716 11.053 1.00 64.75 150 THR A C 1
ATOM 1241 O O . THR A 1 150 ? 13.283 2.692 10.651 1.00 64.75 150 THR A O 1
ATOM 1244 N N . ASN A 1 151 ? 13.152 4.831 11.369 1.00 85.00 151 ASN A N 1
ATOM 1245 C CA . ASN A 1 151 ? 11.809 5.283 10.982 1.00 85.00 151 ASN A CA 1
ATOM 1246 C C . ASN A 1 151 ? 10.842 4.246 10.350 1.00 85.00 151 ASN A C 1
ATOM 1248 O O . ASN A 1 151 ? 11.174 3.546 9.405 1.00 85.00 151 ASN A O 1
ATOM 1252 N N . ASN A 1 152 ? 9.570 4.258 10.752 1.00 90.31 152 ASN A N 1
ATOM 1253 C CA . ASN A 1 152 ? 8.501 3.418 10.192 1.00 90.31 152 ASN A CA 1
ATOM 1254 C C . ASN A 1 152 ? 8.446 3.409 8.647 1.00 90.31 152 ASN A C 1
ATOM 1256 O O . ASN A 1 152 ? 8.166 2.368 8.054 1.00 90.31 152 ASN A O 1
ATOM 1260 N N . ASP A 1 153 ? 8.809 4.517 7.992 1.00 92.31 153 ASP A N 1
ATOM 1261 C CA . ASP A 1 153 ? 8.997 4.590 6.533 1.00 92.31 153 ASP A CA 1
ATOM 1262 C C . ASP A 1 153 ? 10.003 3.561 5.988 1.00 92.31 153 ASP A C 1
ATOM 1264 O O . ASP A 1 153 ? 9.771 2.944 4.946 1.00 92.31 153 ASP A O 1
ATOM 1268 N N . ASP A 1 154 ? 11.128 3.371 6.678 1.00 92.75 154 ASP A N 1
ATOM 1269 C CA . ASP A 1 154 ? 12.164 2.414 6.295 1.00 92.75 154 ASP A CA 1
ATOM 1270 C C . ASP A 1 154 ? 11.655 0.979 6.471 1.00 92.75 154 ASP A C 1
ATOM 1272 O O . ASP A 1 154 ? 11.910 0.134 5.618 1.00 92.75 154 ASP A O 1
ATOM 1276 N N . LEU A 1 155 ? 10.839 0.705 7.494 1.00 93.56 155 LEU A N 1
ATOM 1277 C CA . LEU A 1 155 ? 10.192 -0.603 7.666 1.00 93.56 155 LEU A CA 1
ATOM 1278 C C . LEU A 1 155 ? 9.190 -0.920 6.544 1.00 93.56 155 LEU A C 1
ATOM 1280 O O . LEU A 1 155 ? 9.153 -2.055 6.061 1.00 93.56 155 LEU A O 1
ATOM 1284 N N . ILE A 1 156 ? 8.414 0.072 6.090 1.00 95.88 156 ILE A N 1
ATOM 1285 C CA . ILE A 1 156 ? 7.537 -0.067 4.913 1.00 95.88 156 ILE A CA 1
ATOM 1286 C C . ILE A 1 156 ? 8.379 -0.377 3.669 1.00 95.88 156 ILE A C 1
ATOM 1288 O O . ILE A 1 156 ? 8.060 -1.292 2.900 1.00 95.88 156 ILE A O 1
ATOM 1292 N N . LEU A 1 157 ? 9.469 0.368 3.480 1.00 95.94 157 LEU A N 1
ATOM 1293 C CA . LEU A 1 157 ? 10.357 0.214 2.336 1.00 95.94 157 LEU A CA 1
ATOM 1294 C C . LEU A 1 157 ? 11.074 -1.143 2.332 1.00 95.94 157 LEU A C 1
ATOM 1296 O O . LEU A 1 157 ? 11.105 -1.798 1.291 1.00 95.94 157 LEU A O 1
ATOM 1300 N N . TYR A 1 158 ? 11.578 -1.610 3.475 1.00 94.56 158 TYR A N 1
ATOM 1301 C CA . TYR A 1 158 ? 12.182 -2.939 3.593 1.00 94.56 158 TYR A CA 1
ATOM 1302 C C . TYR A 1 158 ? 11.181 -4.045 3.282 1.00 94.56 158 TYR A C 1
ATOM 1304 O O . TYR A 1 158 ? 11.537 -4.996 2.588 1.00 94.56 158 TYR A O 1
ATOM 1312 N N . GLY A 1 159 ? 9.919 -3.894 3.699 1.00 95.31 159 GLY A N 1
ATOM 1313 C CA . GLY A 1 159 ? 8.852 -4.797 3.272 1.00 95.31 159 GLY A CA 1
ATOM 1314 C C . GLY A 1 159 ? 8.754 -4.878 1.745 1.00 95.31 159 GLY A C 1
ATOM 1315 O O . GLY A 1 159 ? 8.726 -5.974 1.189 1.00 95.31 159 GLY A O 1
ATOM 1316 N N . CYS A 1 160 ? 8.794 -3.733 1.054 1.00 96.50 160 CYS A N 1
ATOM 1317 C CA . CYS A 1 160 ? 8.762 -3.681 -0.411 1.00 96.50 160 CYS A CA 1
ATOM 1318 C C . CYS A 1 160 ? 9.994 -4.338 -1.054 1.00 96.50 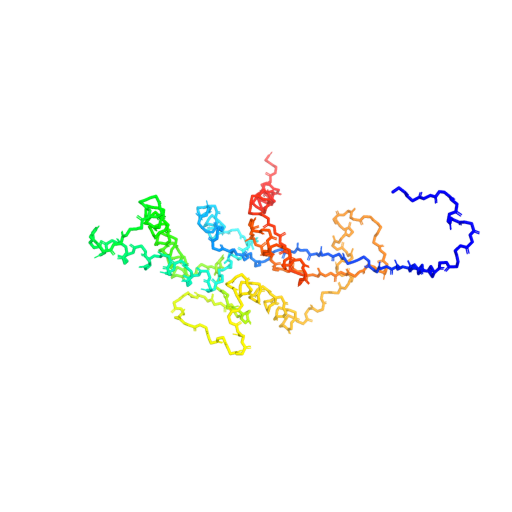160 CYS A C 1
ATOM 1320 O O . CYS A 1 160 ? 9.842 -5.170 -1.948 1.00 96.50 160 CYS A O 1
ATOM 1322 N N . ILE A 1 161 ? 11.202 -3.983 -0.602 1.00 94.56 161 ILE A N 1
ATOM 1323 C CA . ILE A 1 161 ? 12.473 -4.500 -1.143 1.00 94.56 161 ILE A CA 1
ATOM 1324 C C . ILE A 1 161 ? 12.535 -6.019 -0.981 1.00 94.56 161 ILE A C 1
ATOM 1326 O O . ILE A 1 161 ? 12.733 -6.750 -1.950 1.00 94.56 161 ILE A O 1
ATOM 1330 N N . ASN A 1 162 ? 12.285 -6.503 0.234 1.00 94.12 162 ASN A N 1
ATOM 1331 C CA . ASN A 1 162 ? 12.393 -7.921 0.548 1.00 94.12 162 ASN A CA 1
ATOM 1332 C C . ASN A 1 162 ? 11.309 -8.751 -0.155 1.00 94.12 162 ASN A C 1
ATOM 1334 O O . ASN A 1 162 ? 11.536 -9.926 -0.445 1.00 94.12 162 ASN A O 1
ATOM 1338 N N . LEU A 1 163 ? 10.142 -8.164 -0.453 1.00 93.50 163 LEU A N 1
ATOM 1339 C CA . LEU A 1 163 ? 9.126 -8.820 -1.280 1.00 93.50 163 LEU A CA 1
ATOM 1340 C C . LEU A 1 163 ? 9.602 -8.994 -2.722 1.00 93.50 163 LEU A C 1
ATOM 1342 O O . LEU A 1 163 ? 9.513 -10.097 -3.257 1.00 93.50 163 LEU A O 1
ATOM 1346 N N . VAL A 1 164 ? 10.153 -7.930 -3.319 1.00 88.06 164 VAL A N 1
ATOM 1347 C CA . VAL A 1 164 ? 10.730 -7.968 -4.674 1.00 88.06 164 VAL A CA 1
ATOM 1348 C C . VAL A 1 164 ? 11.829 -9.027 -4.764 1.00 88.06 164 VAL A C 1
ATOM 1350 O O . VAL A 1 164 ? 11.901 -9.774 -5.740 1.00 88.06 164 VAL A O 1
ATOM 1353 N N . GLU A 1 165 ? 12.694 -9.108 -3.755 1.00 84.00 165 GLU A N 1
ATOM 1354 C CA . GLU A 1 165 ? 13.766 -10.101 -3.722 1.00 84.00 165 GLU A CA 1
ATOM 1355 C C . GLU A 1 165 ? 13.232 -11.525 -3.566 1.00 84.00 165 GLU A C 1
ATOM 1357 O O . GLU A 1 165 ? 13.665 -12.420 -4.291 1.00 84.00 165 GLU A O 1
ATOM 1362 N N . LYS A 1 166 ? 12.278 -11.765 -2.663 1.00 80.31 166 LYS A N 1
ATOM 1363 C CA . LYS A 1 166 ? 11.706 -13.104 -2.464 1.00 80.31 166 LYS A CA 1
ATOM 1364 C C . LYS A 1 166 ? 10.986 -13.632 -3.696 1.00 80.31 166 LYS A C 1
ATOM 1366 O O . LYS A 1 166 ? 11.135 -14.816 -4.001 1.00 80.31 166 LYS A O 1
ATOM 1371 N N . ASP A 1 167 ? 10.244 -12.784 -4.402 1.00 68.25 167 ASP A N 1
ATOM 1372 C CA . ASP A 1 167 ? 9.529 -13.199 -5.612 1.00 68.25 167 ASP A CA 1
ATOM 1373 C C . ASP A 1 167 ? 10.511 -13.644 -6.711 1.00 68.25 167 ASP A C 1
ATOM 1375 O O . ASP A 1 167 ? 10.358 -14.721 -7.291 1.00 68.25 167 ASP A O 1
ATOM 1379 N N . ARG A 1 168 ? 11.625 -12.909 -6.871 1.00 66.69 168 ARG A N 1
ATOM 1380 C CA . ARG A 1 168 ? 12.729 -13.276 -7.778 1.00 66.69 168 ARG A CA 1
ATOM 1381 C C . ARG A 1 168 ? 13.344 -14.642 -7.466 1.00 66.69 168 ARG A C 1
ATOM 1383 O O . ARG A 1 168 ? 13.653 -15.389 -8.388 1.00 66.69 168 ARG A O 1
ATOM 1390 N N . HIS A 1 169 ? 13.536 -14.965 -6.187 1.00 58.44 169 HIS A N 1
ATOM 1391 C CA . HIS A 1 169 ? 14.145 -16.237 -5.780 1.00 58.44 169 HIS A CA 1
ATOM 1392 C C . HIS A 1 169 ? 13.165 -17.414 -5.832 1.00 58.44 169 HIS A C 1
ATOM 1394 O O . HIS A 1 169 ? 13.581 -18.544 -6.073 1.00 58.44 169 HIS A O 1
ATOM 1400 N N . THR A 1 170 ? 11.876 -17.169 -5.582 1.00 56.09 170 THR A N 1
ATOM 1401 C CA . THR A 1 170 ? 10.869 -18.238 -5.482 1.00 56.09 170 THR A CA 1
ATOM 1402 C C . THR A 1 170 ? 10.376 -18.675 -6.852 1.00 56.09 170 THR A C 1
ATOM 1404 O O . THR A 1 170 ? 10.171 -19.869 -7.071 1.00 56.09 170 THR A O 1
ATOM 1407 N N . ASN A 1 171 ? 10.200 -17.733 -7.782 1.00 52.47 171 ASN A N 1
ATOM 1408 C CA . ASN A 1 171 ? 9.546 -18.063 -9.039 1.00 52.47 171 ASN A CA 1
ATOM 1409 C C . ASN A 1 171 ? 10.474 -18.726 -10.052 1.00 52.47 171 ASN A C 1
ATOM 1411 O O . ASN A 1 171 ? 9.940 -19.401 -10.919 1.00 52.47 171 ASN A O 1
ATOM 1415 N N . ASN A 1 172 ? 11.810 -18.605 -9.968 1.00 49.50 172 ASN A N 1
ATOM 1416 C CA . ASN A 1 172 ? 12.792 -19.167 -10.928 1.00 49.50 172 ASN A CA 1
ATOM 1417 C C . ASN A 1 172 ? 12.473 -18.922 -12.426 1.00 49.50 172 ASN A C 1
ATOM 1419 O O . ASN A 1 172 ? 13.219 -19.350 -13.306 1.00 49.50 172 ASN A O 1
ATOM 1423 N N . GLU A 1 173 ? 11.391 -18.204 -12.723 1.00 52.50 173 GLU A N 1
ATOM 1424 C CA . GLU A 1 173 ? 11.085 -17.516 -13.947 1.00 52.50 173 GLU A CA 1
ATOM 1425 C C . GLU A 1 173 ? 12.114 -16.407 -13.997 1.00 52.50 173 GLU A C 1
ATOM 1427 O O . GLU A 1 173 ? 11.915 -15.278 -13.550 1.00 52.50 173 GLU A O 1
ATOM 1432 N N . GLN A 1 174 ? 13.283 -16.770 -14.509 1.00 54.72 174 GLN A N 1
ATOM 1433 C CA . GLN A 1 174 ? 14.106 -15.836 -15.231 1.00 54.72 174 GLN A CA 1
ATOM 1434 C C . GLN A 1 174 ? 13.169 -15.267 -16.293 1.00 54.72 174 GLN A C 1
ATOM 1436 O O . GLN A 1 174 ? 12.926 -15.908 -17.314 1.00 54.72 174 GLN A O 1
ATOM 1441 N N . ILE A 1 175 ? 12.512 -14.151 -15.963 1.00 62.25 175 ILE A N 1
ATOM 1442 C CA . ILE A 1 175 ? 11.706 -13.383 -16.896 1.00 62.25 175 ILE A CA 1
ATOM 1443 C C . ILE A 1 175 ? 12.682 -13.056 -18.009 1.00 62.25 175 ILE A C 1
ATOM 1445 O O . ILE A 1 175 ? 13.548 -12.200 -17.853 1.00 62.25 175 ILE A O 1
ATOM 1449 N N . ASP A 1 176 ? 12.615 -13.869 -19.056 1.00 69.19 176 ASP A N 1
ATOM 1450 C CA . ASP A 1 176 ? 13.577 -13.864 -20.138 1.00 69.19 176 ASP A CA 1
ATOM 1451 C C . ASP A 1 176 ? 13.517 -12.473 -20.767 1.00 69.19 176 ASP A C 1
ATOM 1453 O O . ASP A 1 176 ? 12.428 -11.964 -21.064 1.00 69.19 176 ASP A O 1
ATOM 1457 N N . ASP A 1 177 ? 14.679 -11.859 -20.979 1.00 68.62 177 ASP A N 1
ATOM 1458 C CA . ASP A 1 177 ? 14.811 -10.589 -21.690 1.00 68.62 177 ASP A CA 1
ATOM 1459 C C . ASP A 1 177 ? 14.006 -10.611 -23.000 1.00 68.62 177 ASP A C 1
ATOM 1461 O O . ASP A 1 177 ? 13.402 -9.612 -23.391 1.00 68.62 177 ASP A O 1
ATOM 1465 N N . LYS A 1 178 ? 13.882 -11.776 -23.647 1.00 75.88 178 LYS A N 1
ATOM 1466 C CA . LYS A 1 178 ? 13.029 -12.006 -24.818 1.00 75.88 178 LYS A CA 1
ATOM 1467 C C . LYS A 1 178 ? 11.537 -11.794 -24.552 1.00 75.88 178 LYS A C 1
ATOM 1469 O O . LYS A 1 178 ? 10.865 -11.180 -25.388 1.00 75.88 178 LYS A O 1
ATOM 1474 N N . TRP A 1 179 ? 10.995 -12.301 -23.441 1.00 78.62 179 TRP A N 1
ATOM 1475 C CA . TRP A 1 179 ? 9.597 -12.048 -23.066 1.00 78.62 179 TRP A CA 1
ATOM 1476 C C . TRP A 1 179 ? 9.387 -10.551 -22.840 1.00 78.62 179 TRP A C 1
ATOM 1478 O O . TRP A 1 179 ? 8.432 -9.972 -23.359 1.00 78.62 179 TRP A O 1
ATOM 1488 N N . MET A 1 180 ? 10.346 -9.903 -22.175 1.00 76.38 180 MET A N 1
ATOM 1489 C CA . MET A 1 180 ? 10.293 -8.472 -21.896 1.00 76.38 180 MET A CA 1
ATOM 1490 C C . MET A 1 180 ? 10.341 -7.615 -23.164 1.00 76.38 180 MET A C 1
ATOM 1492 O O . MET A 1 180 ? 9.530 -6.706 -23.351 1.00 76.38 180 MET A O 1
ATOM 1496 N N . HIS A 1 181 ? 11.256 -7.942 -24.076 1.00 74.31 181 HIS A N 1
ATOM 1497 C CA . HIS A 1 181 ? 11.361 -7.307 -25.384 1.00 74.31 181 HIS A CA 1
ATOM 1498 C C . HIS A 1 181 ? 10.083 -7.478 -26.209 1.00 74.31 181 HIS A C 1
ATOM 1500 O O . HIS A 1 181 ? 9.710 -6.562 -26.941 1.00 74.31 181 HIS A O 1
ATOM 1506 N N . THR A 1 182 ? 9.416 -8.630 -26.105 1.00 79.50 182 THR A N 1
ATOM 1507 C CA . THR A 1 182 ? 8.147 -8.886 -26.805 1.00 79.50 182 THR A CA 1
ATOM 1508 C C . THR A 1 182 ? 7.035 -8.013 -26.233 1.00 79.50 182 THR A C 1
ATOM 1510 O O . THR A 1 182 ? 6.414 -7.261 -26.979 1.00 79.50 182 THR A O 1
ATOM 1513 N N . LEU A 1 183 ? 6.868 -8.014 -24.906 1.00 79.19 183 LEU A N 1
ATOM 1514 C CA . LEU A 1 183 ? 5.876 -7.188 -24.216 1.00 79.19 183 LEU A CA 1
ATOM 1515 C C . LEU A 1 183 ? 6.025 -5.696 -24.557 1.00 79.19 183 LEU A C 1
ATOM 1517 O O . LEU A 1 183 ? 5.039 -5.003 -24.800 1.00 79.19 183 LEU A O 1
ATOM 1521 N N . LEU A 1 184 ? 7.260 -5.194 -24.593 1.00 77.31 184 LEU A N 1
ATOM 1522 C CA . LEU A 1 184 ? 7.541 -3.793 -24.903 1.00 77.31 184 LEU A CA 1
ATOM 1523 C C . LEU A 1 184 ? 7.292 -3.428 -26.366 1.00 77.31 184 LEU A C 1
ATOM 1525 O O . LEU A 1 184 ? 6.807 -2.330 -26.644 1.00 77.31 184 LEU A O 1
ATOM 1529 N N . LYS A 1 185 ? 7.587 -4.340 -27.298 1.00 76.06 185 LYS A N 1
ATOM 1530 C CA . LYS A 1 185 ? 7.228 -4.159 -28.710 1.00 76.06 185 LYS A CA 1
ATOM 1531 C C . LYS A 1 185 ? 5.714 -4.091 -28.888 1.00 76.06 185 LYS A C 1
ATOM 1533 O O . LYS A 1 185 ? 5.242 -3.198 -29.589 1.00 76.06 185 LYS A O 1
ATOM 1538 N N . ASP A 1 186 ? 4.969 -4.969 -28.220 1.00 77.25 186 ASP A N 1
ATOM 1539 C CA . ASP A 1 186 ? 3.501 -4.981 -28.261 1.00 77.25 186 ASP A CA 1
ATOM 1540 C C . ASP A 1 186 ? 2.901 -3.709 -27.640 1.00 77.25 186 ASP A C 1
ATOM 1542 O O . ASP A 1 186 ? 1.891 -3.193 -28.117 1.00 77.25 186 ASP A O 1
ATOM 1546 N N . ALA A 1 187 ? 3.564 -3.145 -26.625 1.00 72.19 187 ALA A N 1
ATOM 1547 C CA . ALA A 1 187 ? 3.215 -1.850 -26.039 1.00 72.19 187 ALA A CA 1
ATOM 1548 C C . ALA A 1 187 ? 3.560 -0.642 -26.940 1.00 72.19 187 ALA A C 1
ATOM 1550 O O . ALA A 1 187 ? 3.285 0.500 -26.567 1.00 72.19 187 ALA A O 1
ATOM 1551 N N . GLY A 1 188 ? 4.147 -0.872 -28.120 1.00 73.19 188 GLY A N 1
ATOM 1552 C CA . GLY A 1 188 ? 4.496 0.168 -29.086 1.00 73.19 188 GLY A CA 1
ATOM 1553 C C . GLY A 1 188 ? 5.785 0.927 -28.767 1.00 73.19 188 GLY A C 1
ATOM 1554 O O . GLY A 1 188 ? 6.035 1.966 -29.382 1.00 73.19 188 GLY A O 1
ATOM 1555 N N . GLU A 1 189 ? 6.611 0.434 -27.838 1.00 75.69 189 GLU A N 1
ATOM 1556 C CA . GLU A 1 189 ? 7.884 1.073 -27.502 1.00 75.69 189 GLU A CA 1
ATOM 1557 C C . GLU A 1 189 ? 8.866 0.908 -28.668 1.00 75.69 189 GLU A C 1
ATOM 1559 O O . GLU A 1 189 ? 9.328 -0.190 -28.992 1.00 75.69 189 GLU A O 1
ATOM 1564 N N . GLN A 1 190 ? 9.191 2.024 -29.317 1.00 65.06 190 GLN A N 1
ATOM 1565 C CA . GLN A 1 190 ? 10.148 2.057 -30.418 1.00 65.06 190 GLN A CA 1
ATOM 1566 C C . GLN A 1 190 ? 11.511 2.515 -29.883 1.00 65.06 190 GLN A C 1
ATOM 1568 O O . GLN A 1 190 ? 11.566 3.395 -29.028 1.00 65.06 190 GLN A O 1
ATOM 1573 N N . HIS A 1 191 ? 12.608 1.962 -30.414 1.00 70.38 191 HIS A N 1
ATOM 1574 C CA . HIS A 1 191 ? 14.004 2.194 -29.981 1.00 70.38 191 HIS A CA 1
ATOM 1575 C C . HIS A 1 191 ? 14.472 1.421 -28.730 1.00 70.38 191 HIS A C 1
ATOM 1577 O O . HIS A 1 191 ? 15.235 1.953 -27.922 1.00 70.38 191 HIS A O 1
ATOM 1583 N N . LEU A 1 192 ? 14.069 0.156 -28.577 1.00 71.56 192 LEU A N 1
ATOM 1584 C CA . LEU A 1 192 ? 14.748 -0.761 -27.652 1.00 71.56 192 LEU A CA 1
ATOM 1585 C C . LEU A 1 192 ? 16.123 -1.121 -28.222 1.00 71.56 192 LEU A C 1
ATOM 1587 O O . LEU A 1 192 ? 16.223 -1.519 -29.386 1.00 71.56 192 LEU A O 1
ATOM 1591 N N . THR A 1 193 ? 17.171 -0.989 -27.415 1.00 73.12 193 THR A N 1
ATOM 1592 C CA . THR A 1 193 ? 18.528 -1.399 -27.801 1.00 73.12 193 THR A CA 1
ATOM 1593 C C . THR A 1 193 ? 18.951 -2.634 -27.015 1.00 73.12 193 THR A C 1
ATOM 1595 O O . THR A 1 193 ? 18.446 -2.874 -25.923 1.00 73.12 193 THR A O 1
ATOM 1598 N N . ASN A 1 194 ? 19.925 -3.391 -27.526 1.00 69.44 194 ASN A N 1
ATOM 1599 C CA . ASN A 1 194 ? 20.531 -4.506 -26.782 1.00 69.44 194 ASN A CA 1
ATOM 1600 C C . ASN A 1 194 ? 21.347 -4.034 -25.555 1.00 69.44 194 ASN A C 1
ATOM 1602 O O . ASN A 1 194 ? 21.929 -4.859 -24.862 1.00 69.44 194 ASN A O 1
ATOM 1606 N N . GLN A 1 195 ? 21.451 -2.718 -25.332 1.00 73.19 195 GLN A N 1
ATOM 1607 C CA . GLN A 1 195 ? 22.105 -2.106 -24.175 1.00 73.19 195 GLN A CA 1
ATOM 1608 C C . GLN A 1 195 ? 21.095 -1.659 -23.106 1.00 73.19 195 GLN A C 1
ATOM 1610 O O . GLN A 1 195 ? 21.510 -1.150 -22.069 1.00 73.19 195 GLN A O 1
ATOM 1615 N N . ASP A 1 196 ? 19.786 -1.799 -23.342 1.00 75.81 196 ASP A N 1
ATOM 1616 C CA . ASP A 1 196 ? 18.773 -1.474 -22.339 1.00 75.81 196 ASP A CA 1
ATOM 1617 C C . ASP A 1 196 ? 18.736 -2.584 -21.273 1.00 75.81 196 ASP A C 1
ATOM 1619 O O . ASP A 1 196 ? 18.693 -3.769 -21.599 1.00 75.81 196 ASP A O 1
ATOM 1623 N N . GLU A 1 197 ? 18.736 -2.202 -19.994 1.00 77.12 197 GLU A N 1
ATOM 1624 C CA . GLU A 1 197 ? 18.595 -3.136 -18.870 1.00 77.12 197 GLU A CA 1
ATOM 1625 C C . GLU A 1 197 ? 17.137 -3.110 -18.399 1.00 77.12 197 GLU A C 1
ATOM 1627 O O . GLU A 1 197 ? 16.625 -2.059 -17.995 1.00 77.12 197 GLU A O 1
ATOM 1632 N N . PHE A 1 198 ? 16.448 -4.252 -18.444 1.00 78.25 198 PHE A N 1
ATOM 1633 C CA . PHE A 1 198 ? 15.054 -4.334 -18.013 1.00 78.25 198 PHE A CA 1
ATOM 1634 C C . PHE A 1 198 ? 14.933 -4.818 -16.577 1.00 78.25 198 PHE A C 1
ATOM 1636 O O . PHE A 1 198 ? 15.470 -5.849 -16.181 1.00 78.25 198 PHE A O 1
ATOM 1643 N N . ILE A 1 199 ? 14.152 -4.081 -15.796 1.00 80.69 199 ILE A N 1
ATOM 1644 C CA . ILE A 1 199 ? 13.900 -4.386 -14.396 1.00 80.69 199 ILE A CA 1
ATOM 1645 C C . ILE A 1 199 ? 12.411 -4.668 -14.230 1.00 80.69 199 ILE A C 1
ATOM 1647 O O . ILE A 1 199 ? 11.587 -3.753 -14.188 1.00 80.69 199 ILE A O 1
ATOM 1651 N N . TYR A 1 200 ? 12.062 -5.950 -1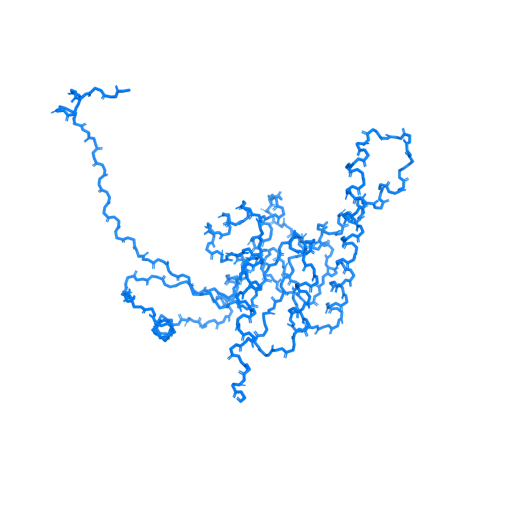4.123 1.00 84.50 200 TYR A N 1
ATOM 1652 C CA . TYR A 1 200 ? 10.703 -6.361 -13.784 1.00 84.50 200 TYR A CA 1
ATOM 1653 C C . TYR A 1 200 ? 10.369 -6.057 -12.323 1.00 84.50 200 TYR A C 1
ATOM 1655 O O . TYR A 1 200 ? 11.179 -6.314 -11.419 1.00 84.50 200 TYR A O 1
ATOM 1663 N N . ARG A 1 201 ? 9.159 -5.543 -12.093 1.00 87.88 201 ARG A N 1
ATOM 1664 C CA . ARG A 1 201 ? 8.583 -5.332 -10.765 1.00 87.88 201 ARG A CA 1
ATOM 1665 C C . ARG A 1 201 ? 7.090 -5.628 -10.774 1.00 87.88 201 ARG A C 1
ATOM 1667 O O . ARG A 1 201 ? 6.334 -5.008 -11.520 1.00 87.88 201 ARG A O 1
ATOM 1674 N N . ASP A 1 202 ? 6.661 -6.498 -9.875 1.00 89.19 202 ASP A N 1
ATOM 1675 C CA . ASP A 1 202 ? 5.253 -6.744 -9.562 1.00 89.19 202 ASP A CA 1
ATOM 1676 C C . ASP A 1 202 ? 4.807 -6.085 -8.245 1.00 89.19 202 ASP A C 1
ATOM 1678 O O . ASP A 1 202 ? 3.636 -6.117 -7.867 1.00 89.19 202 ASP A O 1
ATOM 1682 N N . VAL A 1 203 ? 5.739 -5.423 -7.567 1.00 94.00 203 VAL A N 1
ATOM 1683 C CA . VAL A 1 203 ? 5.521 -4.637 -6.356 1.00 94.00 203 VAL A CA 1
ATOM 1684 C C . VAL A 1 203 ? 5.473 -3.154 -6.709 1.00 94.00 203 VAL A C 1
ATOM 1686 O O . VAL A 1 203 ? 6.322 -2.651 -7.450 1.00 94.00 203 VAL A O 1
ATOM 1689 N N . ILE A 1 204 ? 4.500 -2.434 -6.151 1.00 96.06 204 ILE A N 1
ATOM 1690 C CA . ILE A 1 204 ? 4.434 -0.973 -6.222 1.00 96.06 204 ILE A CA 1
ATOM 1691 C C . ILE A 1 204 ? 4.073 -0.381 -4.860 1.00 96.06 204 ILE A C 1
ATOM 1693 O O . ILE A 1 204 ? 3.120 -0.813 -4.211 1.00 96.06 204 ILE A O 1
ATOM 1697 N N . LEU A 1 205 ? 4.815 0.645 -4.450 1.00 98.25 205 LEU A N 1
ATOM 1698 C CA . LEU A 1 205 ? 4.518 1.446 -3.272 1.00 98.25 205 LEU A CA 1
ATOM 1699 C C . LEU A 1 205 ? 3.578 2.603 -3.630 1.00 98.25 205 LEU A C 1
ATOM 1701 O O . LEU A 1 205 ? 3.793 3.346 -4.594 1.00 98.25 205 LEU A O 1
ATOM 1705 N N . ILE A 1 206 ? 2.546 2.787 -2.822 1.00 98.12 206 ILE A N 1
ATOM 1706 C CA . ILE A 1 206 ? 1.607 3.893 -2.907 1.00 98.12 206 ILE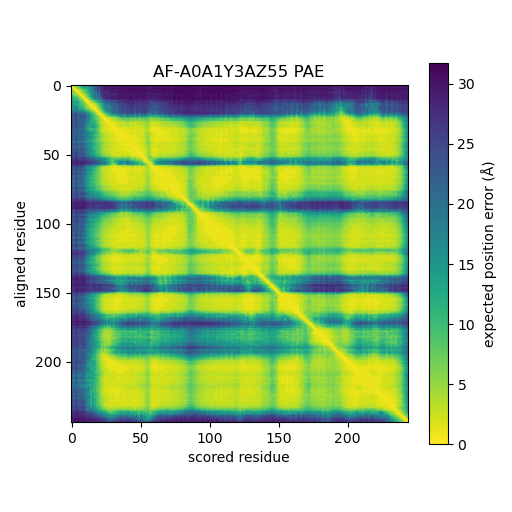 A CA 1
ATOM 1707 C C . ILE A 1 206 ? 1.813 4.805 -1.709 1.00 98.12 206 ILE A C 1
ATOM 1709 O O . ILE A 1 206 ? 1.563 4.426 -0.567 1.00 98.12 206 ILE A O 1
ATOM 1713 N N . THR A 1 207 ? 2.269 6.020 -1.995 1.00 98.00 207 THR A N 1
ATOM 1714 C CA . THR A 1 207 ? 2.480 7.062 -0.993 1.00 98.00 207 THR A CA 1
ATOM 1715 C C . THR A 1 207 ? 2.403 8.443 -1.638 1.00 98.00 207 THR A C 1
ATOM 1717 O O . THR A 1 207 ? 2.804 8.646 -2.792 1.00 98.00 207 THR A O 1
ATOM 1720 N N . ASP A 1 208 ? 1.874 9.408 -0.891 1.00 96.44 208 ASP A N 1
ATOM 1721 C CA . ASP A 1 208 ? 1.956 10.828 -1.237 1.00 96.44 208 ASP A CA 1
ATOM 1722 C C . ASP A 1 208 ? 3.155 11.531 -0.571 1.00 96.44 208 ASP A C 1
ATOM 1724 O O . ASP A 1 208 ? 3.463 12.671 -0.943 1.00 96.44 208 ASP A O 1
ATOM 1728 N N . ASP A 1 209 ? 3.865 10.850 0.338 1.00 96.38 209 ASP A N 1
ATOM 1729 C CA . ASP A 1 209 ? 5.060 11.357 1.010 1.00 96.38 209 ASP A CA 1
ATOM 1730 C C . ASP A 1 209 ? 6.247 11.463 0.037 1.00 96.38 209 ASP A C 1
ATOM 1732 O O . ASP A 1 209 ? 6.533 10.569 -0.765 1.00 96.38 209 ASP A O 1
ATOM 1736 N N . MET A 1 210 ? 6.937 12.604 0.061 1.00 95.81 210 MET A N 1
ATOM 1737 C CA . MET A 1 210 ? 8.047 12.860 -0.858 1.00 95.81 210 MET A CA 1
ATOM 1738 C C . MET A 1 210 ? 9.326 12.124 -0.454 1.00 95.81 210 MET A C 1
ATOM 1740 O O . MET A 1 210 ? 10.039 11.650 -1.338 1.00 95.81 210 MET A O 1
ATOM 1744 N N . ASN A 1 211 ? 9.608 12.019 0.843 1.00 95.06 211 ASN A N 1
ATOM 1745 C CA . ASN A 1 211 ? 10.817 11.389 1.361 1.00 95.06 211 ASN A CA 1
ATOM 1746 C C . ASN A 1 211 ? 10.773 9.885 1.114 1.00 95.06 211 ASN A C 1
ATOM 1748 O O . ASN A 1 211 ? 11.714 9.337 0.537 1.00 95.06 211 ASN A O 1
ATOM 1752 N N . LEU A 1 212 ? 9.658 9.235 1.455 1.00 96.00 212 LEU A N 1
ATOM 1753 C CA . LEU A 1 212 ? 9.457 7.815 1.182 1.00 96.00 212 LEU A CA 1
ATOM 1754 C C . LEU A 1 212 ? 9.493 7.535 -0.328 1.00 96.00 212 LEU A C 1
ATOM 1756 O O . LEU A 1 212 ? 10.105 6.560 -0.762 1.00 96.00 212 LEU A O 1
ATOM 1760 N N . ARG A 1 213 ? 8.947 8.439 -1.157 1.00 96.88 213 ARG A N 1
ATOM 1761 C CA . ARG A 1 213 ? 9.046 8.324 -2.621 1.00 96.88 213 ARG A CA 1
ATOM 1762 C C . ARG A 1 213 ? 10.487 8.392 -3.127 1.00 96.88 213 ARG A C 1
ATOM 1764 O O . ARG A 1 213 ? 10.855 7.598 -3.988 1.00 96.88 213 ARG A O 1
ATOM 1771 N N . ILE A 1 214 ? 11.293 9.328 -2.625 1.00 95.50 214 ILE A N 1
ATOM 1772 C CA . ILE A 1 214 ? 12.709 9.456 -3.011 1.00 95.50 214 ILE A CA 1
ATOM 1773 C C . ILE A 1 214 ? 13.487 8.211 -2.581 1.00 95.50 214 ILE A C 1
ATOM 1775 O O . ILE A 1 214 ? 14.214 7.649 -3.399 1.00 95.50 214 ILE A O 1
ATOM 1779 N N . LYS A 1 215 ? 13.286 7.746 -1.341 1.00 94.88 215 LYS A N 1
ATOM 1780 C CA . LYS A 1 215 ? 13.905 6.514 -0.841 1.00 94.88 215 LYS A CA 1
ATOM 1781 C C . LYS A 1 215 ? 13.536 5.321 -1.725 1.00 94.88 215 LYS A C 1
ATOM 1783 O O . LYS A 1 215 ? 14.426 4.648 -2.222 1.00 94.88 215 LYS A O 1
ATOM 1788 N N . SER A 1 216 ? 12.248 5.122 -2.008 1.00 95.25 216 SER A N 1
ATOM 1789 C CA . SER A 1 216 ? 11.747 4.038 -2.866 1.00 95.25 216 SER A CA 1
ATOM 1790 C C . SER A 1 216 ? 12.428 4.000 -4.236 1.00 95.25 216 SER A C 1
ATOM 1792 O O . SER A 1 216 ? 12.849 2.936 -4.685 1.00 95.25 216 SER A O 1
ATOM 1794 N N . LEU A 1 217 ? 12.588 5.159 -4.885 1.00 92.44 217 LEU A N 1
ATOM 1795 C CA . LEU A 1 217 ? 13.284 5.253 -6.172 1.00 92.44 217 LEU A CA 1
ATOM 1796 C C . LEU A 1 217 ? 14.768 4.879 -6.064 1.00 92.44 217 LEU A C 1
ATOM 1798 O O . LEU A 1 217 ? 15.292 4.259 -6.981 1.00 92.44 217 LEU A O 1
ATOM 1802 N N . GLY A 1 218 ? 15.429 5.218 -4.953 1.00 91.56 218 GLY A N 1
ATOM 1803 C CA . GLY A 1 218 ? 16.825 4.846 -4.699 1.00 91.56 218 GLY A CA 1
ATOM 1804 C C . GLY A 1 218 ? 17.059 3.342 -4.510 1.00 91.56 218 GLY A C 1
ATOM 1805 O O . GLY A 1 218 ? 18.186 2.890 -4.676 1.00 91.56 218 GLY A O 1
ATOM 1806 N N . TYR A 1 219 ? 16.009 2.573 -4.205 1.00 91.50 219 TYR A N 1
ATOM 1807 C CA . TYR A 1 219 ? 16.053 1.113 -4.050 1.00 91.50 219 TYR A CA 1
ATOM 1808 C C . TYR A 1 219 ? 15.365 0.363 -5.198 1.00 91.50 219 TYR A C 1
ATOM 1810 O O . TYR A 1 219 ? 14.995 -0.802 -5.051 1.00 91.50 219 TYR A O 1
ATOM 1818 N N . ASP A 1 220 ? 15.154 1.018 -6.343 1.00 91.19 220 ASP A N 1
ATOM 1819 C CA . ASP A 1 220 ? 14.489 0.418 -7.501 1.00 91.19 220 ASP A CA 1
ATOM 1820 C C . ASP A 1 220 ? 13.089 -0.152 -7.174 1.00 91.19 220 ASP A C 1
ATOM 1822 O O . ASP A 1 220 ? 12.643 -1.134 -7.778 1.00 91.19 220 ASP A O 1
ATOM 1826 N N . VAL A 1 221 ? 12.379 0.445 -6.210 1.00 93.44 221 VAL A N 1
ATOM 1827 C CA . VAL A 1 221 ? 10.991 0.104 -5.869 1.00 93.44 221 VAL A CA 1
ATOM 1828 C C . VAL A 1 221 ? 10.059 1.093 -6.580 1.00 93.44 221 VAL A C 1
ATOM 1830 O O . VAL A 1 221 ? 10.114 2.299 -6.301 1.00 93.44 221 VAL A O 1
ATOM 1833 N N . PRO A 1 222 ? 9.186 0.629 -7.499 1.00 94.81 222 PRO A N 1
ATOM 1834 C CA . PRO A 1 222 ? 8.228 1.491 -8.172 1.00 94.81 222 PRO A CA 1
ATOM 1835 C C . PRO A 1 222 ? 7.305 2.184 -7.183 1.00 94.81 222 PRO A C 1
ATOM 1837 O O . PRO A 1 222 ? 6.797 1.564 -6.253 1.00 94.81 222 PRO A O 1
ATOM 1840 N N . VAL A 1 223 ? 7.033 3.464 -7.421 1.00 97.00 223 VAL A N 1
ATOM 1841 C CA . VAL A 1 223 ? 6.229 4.271 -6.506 1.00 97.00 223 VAL A CA 1
ATOM 1842 C C . VAL A 1 223 ? 5.317 5.242 -7.243 1.00 97.00 223 VAL A C 1
ATOM 1844 O O . VAL A 1 223 ? 5.711 5.867 -8.238 1.00 97.00 223 VAL A O 1
ATOM 1847 N N . LYS A 1 224 ? 4.07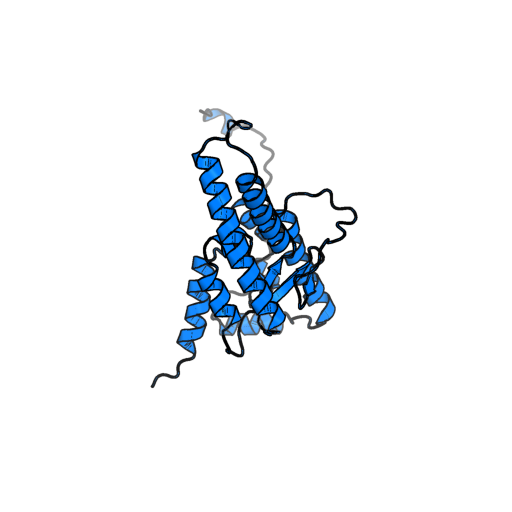9 5.384 -6.759 1.00 96.69 224 LYS A N 1
ATOM 1848 C CA . LYS A 1 224 ? 3.094 6.344 -7.278 1.00 96.69 224 LYS A CA 1
ATOM 1849 C C . LYS A 1 224 ? 2.283 6.986 -6.160 1.00 96.69 224 LYS A C 1
ATOM 1851 O O . LYS A 1 224 ? 2.007 6.384 -5.132 1.00 96.69 224 LYS A O 1
ATOM 1856 N N . LYS A 1 225 ? 1.819 8.204 -6.435 1.00 97.06 225 LYS A N 1
ATOM 1857 C CA . LYS A 1 225 ? 0.771 8.856 -5.645 1.00 97.06 225 LYS A CA 1
ATOM 1858 C C . LYS A 1 225 ? -0.545 8.102 -5.784 1.00 97.06 225 LYS A C 1
ATOM 1860 O O . LYS A 1 225 ? -0.872 7.662 -6.895 1.00 97.06 225 LYS A O 1
ATOM 1865 N N . PHE A 1 226 ? -1.354 8.044 -4.727 1.00 94.69 226 PHE A N 1
ATOM 1866 C CA . PHE A 1 226 ? -2.588 7.254 -4.756 1.00 94.69 226 PHE A CA 1
ATOM 1867 C C . PHE A 1 226 ? -3.557 7.707 -5.853 1.00 94.69 226 PHE A C 1
ATOM 1869 O O . PHE A 1 226 ? -4.045 6.895 -6.641 1.00 94.69 226 PHE A O 1
ATOM 1876 N N . LYS A 1 227 ? -3.761 9.022 -5.997 1.00 94.06 227 LYS A N 1
ATOM 1877 C CA . LYS A 1 227 ? -4.623 9.585 -7.050 1.00 94.06 227 LYS A CA 1
ATOM 1878 C C . LYS A 1 227 ? -4.177 9.180 -8.461 1.00 94.06 227 LYS A C 1
ATOM 1880 O O . LYS A 1 227 ? -5.018 8.955 -9.330 1.00 94.06 227 LYS A O 1
ATOM 1885 N N . GLN A 1 228 ? -2.866 9.097 -8.697 1.00 94.44 228 GLN A N 1
ATOM 1886 C CA . GLN A 1 228 ? -2.315 8.692 -9.993 1.00 94.44 228 GLN A CA 1
ATOM 1887 C C . GLN A 1 228 ? -2.537 7.201 -10.237 1.00 94.44 228 GLN A C 1
ATOM 1889 O O . GLN A 1 228 ? -3.022 6.832 -11.306 1.00 94.44 228 GLN A O 1
ATOM 1894 N N . PHE A 1 229 ? -2.243 6.369 -9.233 1.00 92.81 229 PHE A N 1
ATOM 1895 C CA . PHE A 1 229 ? -2.471 4.930 -9.303 1.00 92.81 229 PHE A CA 1
ATOM 1896 C C . PHE A 1 229 ? -3.943 4.612 -9.560 1.00 92.81 229 PHE A C 1
ATOM 1898 O O . PHE A 1 229 ? -4.258 3.895 -10.501 1.00 92.81 229 PHE A O 1
ATOM 1905 N N . ARG A 1 230 ? -4.858 5.232 -8.809 1.00 90.31 230 ARG A N 1
ATOM 1906 C CA . ARG A 1 230 ? -6.303 5.056 -8.986 1.00 90.31 230 ARG A CA 1
ATOM 1907 C C . ARG A 1 230 ? -6.782 5.447 -10.380 1.00 90.31 230 ARG A C 1
ATOM 1909 O O . ARG A 1 230 ? -7.582 4.732 -10.972 1.00 90.31 230 ARG A O 1
ATOM 1916 N N . LYS A 1 231 ? -6.293 6.566 -10.927 1.00 90.75 231 LYS A N 1
ATOM 1917 C CA . LYS A 1 231 ? -6.645 6.975 -12.295 1.00 90.75 231 LYS A CA 1
ATOM 1918 C C . LYS A 1 231 ? -6.255 5.893 -13.304 1.00 90.75 231 LYS A C 1
ATOM 1920 O O . LYS A 1 231 ? -7.056 5.577 -14.174 1.00 90.75 231 LYS A O 1
ATOM 1925 N N . TRP A 1 232 ? -5.056 5.331 -13.171 1.00 88.62 232 TRP A N 1
ATOM 1926 C CA . TRP A 1 232 ? -4.569 4.255 -14.033 1.00 88.62 232 TRP A CA 1
ATOM 1927 C C . TRP A 1 232 ? -5.334 2.941 -13.815 1.00 88.62 232 TRP A C 1
ATOM 1929 O O . TRP A 1 232 ? -5.826 2.368 -14.784 1.00 88.62 232 TRP A O 1
ATOM 1939 N N . ALA A 1 233 ? -5.536 2.517 -12.566 1.00 85.31 233 ALA A N 1
ATOM 1940 C CA . ALA A 1 233 ? -6.273 1.299 -12.232 1.00 85.31 233 ALA A CA 1
ATOM 1941 C C . ALA A 1 233 ? -7.690 1.321 -12.828 1.00 85.31 233 ALA A C 1
ATOM 1943 O O . ALA A 1 233 ? -8.109 0.365 -13.475 1.00 85.31 233 ALA A O 1
ATOM 1944 N N . ASN A 1 234 ? -8.379 2.461 -12.734 1.00 82.56 234 ASN A N 1
ATOM 1945 C CA . ASN A 1 234 ? -9.706 2.629 -13.321 1.00 82.56 234 ASN A CA 1
ATOM 1946 C C . ASN A 1 234 ? -9.705 2.513 -14.853 1.00 82.56 234 ASN A C 1
ATOM 1948 O O . ASN A 1 234 ? -10.701 2.078 -15.422 1.00 82.56 234 ASN A O 1
ATOM 1952 N N . THR A 1 235 ? -8.624 2.878 -15.556 1.00 81.69 235 THR A N 1
ATOM 1953 C CA . THR A 1 235 ? -8.586 2.682 -17.019 1.00 81.69 235 THR A CA 1
ATOM 1954 C C . THR A 1 235 ? -8.610 1.208 -17.399 1.00 81.69 235 THR A C 1
ATOM 1956 O O . THR A 1 235 ? -9.251 0.863 -18.388 1.00 81.69 235 THR A O 1
ATOM 1959 N N . LEU A 1 236 ? -8.014 0.329 -16.589 1.00 72.56 236 LEU A N 1
ATOM 1960 C CA . LEU A 1 236 ? -8.043 -1.115 -16.833 1.00 72.56 236 LEU A CA 1
ATOM 1961 C C . LEU A 1 236 ? -9.462 -1.684 -16.724 1.00 72.56 236 LEU A C 1
ATOM 1963 O O . LEU A 1 236 ? -9.809 -2.606 -17.457 1.00 72.56 236 LEU A O 1
ATOM 1967 N N . GLU A 1 237 ? -10.295 -1.109 -15.853 1.00 64.25 237 GLU A N 1
ATOM 1968 C CA . GLU A 1 237 ? -11.703 -1.497 -15.719 1.00 64.25 237 GLU A CA 1
ATOM 1969 C C . GLU A 1 237 ? -12.526 -1.104 -16.956 1.00 64.25 237 GLU A C 1
ATOM 1971 O O . GLU A 1 237 ? -13.364 -1.878 -17.414 1.00 64.25 237 GLU A O 1
ATOM 1976 N N . HIS A 1 238 ? -12.264 0.074 -17.533 1.00 58.50 238 HIS A N 1
ATOM 1977 C CA . HIS A 1 238 ? -13.029 0.591 -18.675 1.00 58.50 238 HIS A CA 1
ATOM 1978 C C . HIS A 1 238 ? -12.696 -0.122 -19.992 1.00 58.50 238 HIS A C 1
ATOM 1980 O O . HIS A 1 238 ? -13.587 -0.334 -20.805 1.00 58.50 238 HIS A O 1
ATOM 1986 N N . HIS A 1 239 ? -11.444 -0.544 -20.196 1.00 56.53 239 HIS A N 1
ATOM 1987 C CA . HIS A 1 239 ? -11.020 -1.227 -21.431 1.00 56.53 239 HIS A CA 1
ATOM 1988 C C . HIS A 1 239 ? -11.508 -2.685 -21.526 1.00 56.53 239 HIS A C 1
ATOM 1990 O O . HIS A 1 239 ? -11.203 -3.372 -22.496 1.00 56.53 239 HIS A O 1
ATOM 1996 N N . ARG A 1 240 ? -12.249 -3.176 -20.523 1.00 53.38 240 ARG A N 1
ATOM 1997 C CA . ARG A 1 240 ? -12.775 -4.550 -20.475 1.00 53.38 240 ARG A CA 1
ATOM 1998 C C . ARG A 1 240 ? -14.296 -4.650 -20.544 1.00 53.38 240 ARG A C 1
ATOM 2000 O O . ARG A 1 240 ? -14.822 -5.759 -20.524 1.00 53.38 240 ARG A O 1
ATOM 2007 N N . GLN A 1 241 ? -15.002 -3.526 -20.637 1.00 42.88 241 GLN A N 1
ATOM 2008 C CA . GLN A 1 241 ? -16.403 -3.530 -21.051 1.00 42.88 241 GLN A CA 1
ATOM 2009 C C . GLN A 1 241 ? -16.409 -3.769 -22.570 1.00 42.88 241 GLN A C 1
ATOM 2011 O O . GLN A 1 241 ? -15.842 -2.941 -23.287 1.00 42.88 241 GLN A O 1
ATOM 2016 N N . PRO A 1 242 ? -16.959 -4.884 -23.089 1.00 42.19 242 PRO A N 1
ATOM 2017 C CA . PRO A 1 242 ? -17.088 -5.043 -24.530 1.00 42.19 242 PRO A CA 1
ATOM 2018 C C . PRO A 1 242 ? -17.944 -3.892 -25.058 1.00 42.19 242 PRO A C 1
ATOM 2020 O O . PRO A 1 242 ? -18.993 -3.587 -24.485 1.00 42.19 242 PRO A O 1
ATOM 2023 N N . SER A 1 243 ? -17.471 -3.241 -26.121 1.00 42.34 243 SER A N 1
ATOM 2024 C CA . SER A 1 243 ? -18.267 -2.308 -26.914 1.00 42.34 243 SER A CA 1
ATOM 2025 C C . SER A 1 243 ? -19.594 -2.998 -27.221 1.00 42.34 243 SER A C 1
ATOM 2027 O O . SER A 1 243 ? -19.599 -4.042 -27.875 1.00 42.34 243 SER A O 1
ATOM 2029 N N . THR A 1 244 ? -20.675 -2.483 -26.644 1.00 39.12 244 THR A N 1
ATOM 2030 C CA . THR A 1 244 ? -22.032 -2.989 -26.875 1.00 39.12 244 THR A CA 1
ATOM 2031 C C . THR A 1 244 ? -22.512 -2.574 -28.253 1.00 39.12 244 THR A C 1
ATOM 2033 O O . THR A 1 244 ? -22.117 -1.473 -28.702 1.00 39.12 244 THR A O 1
#

Foldseek 3Di:
DDDPVVPPDDPDPDDDDPDPAAAEDEDEAAQEEEEALVCCLVPVPLLVCLLPDPDPSGHADEYELLSLVVLVVLLVQLVVLVVDDPPPDPDDVVVNVVSVVSNVSSVVSNVSQQVSLVVQGPRYWYFWLQQDTHSDNPDPDDPPPPDPCPDSLNSSLSNQLNVQVVCCVPPVPPVDVVVVVVVCVVVVDPDDDPSHHYDYDNYEYEDPDPVSVVVCVVSVHHYDHPVVVSVVVVVVVVVPPPDD